Protein AF-A0A7W7SL19-F1 (afdb_monomer_lite)

Organism: NCBI:txid1282883

Foldseek 3Di:
DDDPPPPPLPQDDPDPQLVVLVVCLVVLQVVLVVDDVVVSVVSNVVSVVSNCQQPDDDPSHRNVVVVVVVVVVVVLQVVLVVLLVVLVVCVVVPDHDDSVVCSVANQWDWDWDADPVGIWIWIAHPQGIKIKDKQDPDPPPDDDDGDDDDVVNVVVVPVPLVFQFPDKDKDKDWPPDPDPPDDCPDPVVVVVVVVCVVDVDRDTDIIIMIMTGGHVVSVPDPPPPDVVVVVVVVVVVPDDPPPDDDPDDD

Secondary structure (DSSP, 8-state):
----------PPPP-HHHHHHHHHHHHHHHHHTTS-HHHHHHHHHHHHHHHHHHH-EETTEEHHHHHHHHHHHHHHHHHHHHHHHHHHHHGGGS----HHHHHHSTT-EEEEEEETTEEEEEEEETTEEEEEEEEPPP-TTS--------HHHHHHHHH-TTS-EEEEEEEEEEES---TTS-TTSHHHHHHHHHHHHSS----EEEEEEEEEE-TTTS-SS----HHHHHHHHHHHHS-----------

Radius of gyration: 28.16 Å; chains: 1; bounding box: 81×49×76 Å

Structure (mmCIF, N/CA/C/O backbone):
data_AF-A0A7W7SL19-F1
#
_entry.id   AF-A0A7W7SL19-F1
#
loop_
_atom_site.group_PDB
_atom_site.id
_atom_site.type_symbol
_atom_site.label_atom_id
_atom_site.label_alt_id
_atom_site.label_comp_id
_atom_site.label_asym_id
_atom_site.label_entity_id
_atom_site.label_seq_id
_atom_site.pdbx_PDB_ins_code
_atom_site.Cartn_x
_atom_site.Cartn_y
_atom_site.Cartn_z
_atom_site.occupancy
_atom_site.B_iso_or_equiv
_atom_site.auth_seq_id
_atom_site.auth_comp_id
_atom_site.auth_asym_id
_atom_site.auth_atom_id
_atom_site.pdbx_PDB_model_num
ATOM 1 N N . MET A 1 1 ? 16.406 -20.976 27.354 1.00 36.88 1 MET A N 1
ATOM 2 C CA . MET A 1 1 ? 16.854 -21.460 26.029 1.00 36.88 1 MET A CA 1
ATOM 3 C C . MET A 1 1 ? 16.115 -20.656 24.970 1.00 36.88 1 MET A C 1
ATOM 5 O O . MET A 1 1 ? 14.920 -20.844 24.805 1.00 36.88 1 MET A O 1
ATOM 9 N N . SER A 1 2 ? 16.781 -19.667 24.369 1.00 47.28 2 SER A N 1
ATOM 10 C CA . SER A 1 2 ? 16.171 -18.731 23.415 1.00 47.28 2 SER A CA 1
ATOM 11 C C . SER A 1 2 ? 16.304 -19.295 22.001 1.00 47.28 2 SER A C 1
ATOM 13 O O . SER A 1 2 ? 17.407 -19.369 21.459 1.00 47.28 2 SER A O 1
ATOM 15 N N . GLY A 1 3 ? 15.192 -19.768 21.436 1.00 39.34 3 GLY A N 1
ATOM 16 C CA . GLY A 1 3 ? 15.125 -20.261 20.065 1.00 39.34 3 GLY A CA 1
ATOM 17 C C . GLY A 1 3 ? 15.211 -19.098 19.084 1.00 39.34 3 GLY A C 1
ATOM 18 O O . GLY A 1 3 ? 14.207 -18.463 18.780 1.00 39.34 3 GLY A O 1
ATOM 19 N N . SER A 1 4 ? 16.418 -18.813 18.595 1.00 43.53 4 SER A N 1
ATOM 20 C CA . SER A 1 4 ? 16.635 -17.912 17.464 1.00 43.53 4 SER A CA 1
ATOM 21 C C . SER A 1 4 ? 15.992 -18.527 16.221 1.00 43.53 4 SER A C 1
ATOM 23 O O . SER A 1 4 ? 16.560 -19.406 15.573 1.00 43.53 4 SER A O 1
ATOM 25 N N . THR A 1 5 ? 14.775 -18.095 15.897 1.00 41.31 5 THR A N 1
ATOM 26 C CA . THR A 1 5 ? 14.155 -18.377 14.606 1.00 41.31 5 THR A CA 1
ATOM 27 C C . THR A 1 5 ? 14.977 -17.664 13.539 1.00 41.31 5 THR A C 1
ATOM 29 O O . THR A 1 5 ? 14.823 -16.460 13.316 1.00 41.31 5 THR A O 1
ATOM 32 N N . LYS A 1 6 ? 15.886 -18.402 12.892 1.00 47.22 6 LYS A N 1
ATOM 33 C CA . LYS A 1 6 ? 16.510 -17.985 11.636 1.00 47.22 6 LYS A CA 1
ATOM 34 C C . LYS A 1 6 ? 15.373 -17.701 10.660 1.00 47.22 6 LYS A C 1
ATOM 36 O O . LYS A 1 6 ? 14.718 -18.613 10.173 1.00 47.22 6 LYS A O 1
ATOM 41 N N . VAL A 1 7 ? 15.109 -16.421 10.417 1.00 51.16 7 VAL A N 1
ATOM 42 C CA . VAL A 1 7 ? 14.263 -16.002 9.305 1.00 51.16 7 VAL A CA 1
ATOM 43 C C . VAL A 1 7 ? 15.004 -16.434 8.052 1.00 51.16 7 VAL A C 1
ATOM 45 O O . VAL A 1 7 ? 16.004 -15.809 7.684 1.00 51.16 7 VAL A O 1
ATOM 48 N N . ASP A 1 8 ? 14.550 -17.522 7.435 1.00 43.78 8 ASP A N 1
ATOM 49 C CA . ASP A 1 8 ? 15.024 -17.932 6.125 1.00 43.78 8 ASP A CA 1
ATOM 50 C C . ASP A 1 8 ? 14.750 -16.782 5.166 1.00 43.78 8 ASP A C 1
ATOM 52 O O . ASP A 1 8 ? 13.627 -16.508 4.741 1.00 43.78 8 ASP A O 1
ATOM 56 N N . ARG A 1 9 ? 15.812 -16.037 4.863 1.00 50.62 9 ARG A N 1
ATOM 57 C CA . ARG A 1 9 ? 15.807 -15.045 3.800 1.00 50.62 9 ARG A CA 1
ATOM 58 C C . ARG A 1 9 ? 15.788 -15.844 2.511 1.00 50.62 9 ARG A C 1
ATOM 60 O O . ARG A 1 9 ? 16.843 -16.068 1.924 1.00 50.62 9 ARG A O 1
ATOM 67 N N . THR A 1 10 ? 14.603 -16.295 2.100 1.00 52.00 10 THR A N 1
ATOM 68 C CA . THR A 1 10 ? 14.368 -16.879 0.781 1.00 52.00 10 THR A CA 1
ATOM 69 C C . THR A 1 10 ? 15.026 -15.968 -0.233 1.00 52.00 10 THR A C 1
ATOM 71 O O . THR A 1 10 ? 14.606 -14.825 -0.442 1.00 52.00 10 THR A O 1
ATOM 74 N N . ALA A 1 11 ? 16.137 -16.441 -0.789 1.00 55.81 11 ALA A N 1
ATOM 75 C CA . ALA A 1 11 ? 16.830 -15.721 -1.823 1.00 55.81 11 ALA A CA 1
ATOM 76 C C . ALA A 1 11 ? 15.838 -15.532 -2.971 1.00 55.81 11 ALA A C 1
ATOM 78 O O . ALA A 1 11 ? 15.232 -16.508 -3.410 1.00 55.81 11 ALA A O 1
ATOM 79 N N . GLY A 1 12 ? 15.620 -14.281 -3.397 1.00 58.56 12 GLY A N 1
ATOM 80 C CA . GLY A 1 12 ? 14.733 -13.986 -4.519 1.00 58.56 12 GLY A CA 1
ATOM 81 C C . GLY A 1 12 ? 15.131 -14.879 -5.687 1.00 58.56 12 GLY A C 1
ATOM 82 O O . GLY A 1 12 ? 16.287 -14.829 -6.112 1.00 58.56 12 GLY A O 1
ATOM 83 N N . ARG A 1 13 ? 14.210 -15.760 -6.094 1.00 71.06 13 ARG A N 1
ATOM 84 C CA . ARG A 1 13 ? 14.444 -16.793 -7.105 1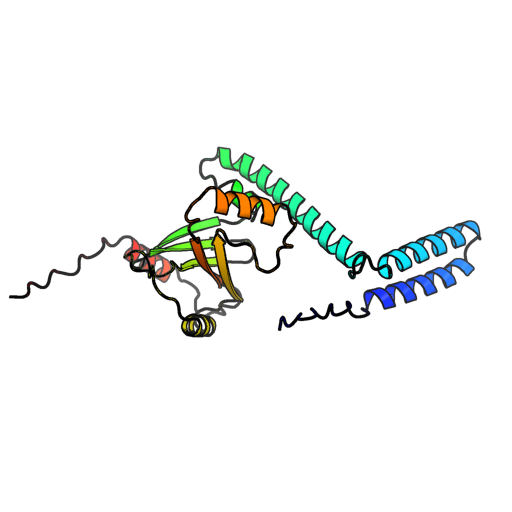.00 71.06 13 ARG A CA 1
ATOM 85 C C . ARG A 1 13 ? 15.027 -16.159 -8.361 1.00 71.06 13 ARG A C 1
ATOM 87 O O . ARG A 1 13 ? 14.638 -15.047 -8.718 1.00 71.06 13 ARG A O 1
ATOM 94 N N . PHE A 1 14 ? 15.934 -16.882 -9.015 1.00 74.94 14 PHE A N 1
ATOM 95 C CA . PHE A 1 14 ? 16.398 -16.485 -10.334 1.00 74.94 14 PHE A CA 1
ATOM 96 C C . PHE A 1 14 ? 15.173 -16.376 -11.253 1.00 74.94 14 PHE A C 1
ATOM 98 O O . PHE A 1 14 ? 14.399 -17.327 -11.368 1.00 74.94 14 PHE A O 1
ATOM 105 N N . GLY A 1 15 ? 14.919 -15.184 -11.781 1.00 79.81 15 GLY A N 1
ATOM 106 C CA . GLY A 1 15 ? 13.666 -14.836 -12.446 1.00 79.81 15 GLY A CA 1
ATOM 107 C C . GLY A 1 15 ? 13.848 -14.621 -13.943 1.00 79.81 15 GLY A C 1
ATOM 108 O O . GLY A 1 15 ? 14.951 -14.348 -14.410 1.00 79.81 15 GLY A O 1
ATOM 109 N N . ALA A 1 16 ? 12.743 -14.656 -14.693 1.00 83.38 16 ALA A N 1
ATOM 110 C CA . ALA A 1 16 ? 12.731 -14.434 -16.144 1.00 83.38 16 ALA A CA 1
ATOM 111 C C . ALA A 1 16 ? 13.476 -13.154 -16.577 1.00 83.38 16 ALA A C 1
ATOM 113 O O . ALA A 1 16 ? 14.127 -13.138 -17.613 1.00 83.38 16 ALA A O 1
ATOM 114 N N . VAL A 1 17 ? 13.457 -12.103 -15.748 1.00 80.56 17 VAL A N 1
ATOM 115 C CA . VAL A 1 17 ? 14.160 -10.834 -16.010 1.00 80.56 17 VAL A CA 1
ATOM 116 C C . VAL A 1 17 ? 15.675 -11.024 -16.164 1.00 80.56 17 VAL A C 1
ATOM 118 O O . VAL A 1 17 ? 16.295 -10.353 -16.982 1.00 80.56 17 VAL A O 1
ATOM 121 N N . GLN A 1 18 ? 16.281 -11.933 -15.400 1.00 86.31 18 GLN A N 1
ATOM 122 C CA . GLN A 1 18 ? 17.727 -12.171 -15.437 1.00 86.31 18 GLN A CA 1
ATOM 123 C C . GLN A 1 18 ? 18.127 -12.996 -16.654 1.00 86.31 18 GLN A C 1
ATOM 125 O O . GLN A 1 18 ? 19.143 -12.699 -17.272 1.00 86.31 18 GLN A O 1
ATOM 130 N N . LEU A 1 19 ? 17.298 -13.975 -17.030 1.00 87.44 19 LEU A N 1
ATOM 131 C CA . LEU A 1 19 ? 17.481 -14.736 -18.263 1.00 87.44 19 LEU A CA 1
ATOM 132 C C . LEU A 1 19 ? 17.415 -13.810 -19.484 1.00 87.44 19 LEU A C 1
ATOM 134 O O . LEU A 1 19 ? 18.340 -13.800 -20.288 1.00 87.44 19 LEU A O 1
ATOM 138 N N . VAL A 1 20 ? 16.386 -12.957 -19.552 1.00 86.00 20 VAL A N 1
ATOM 139 C CA . VAL A 1 20 ? 16.224 -11.970 -20.632 1.00 86.00 20 VAL A CA 1
ATOM 140 C C . VAL A 1 20 ? 17.392 -10.982 -20.666 1.00 86.00 20 VAL A C 1
ATOM 142 O O . VAL A 1 20 ? 17.858 -10.626 -21.743 1.00 86.00 20 VAL A O 1
ATOM 145 N N . ALA A 1 21 ? 17.906 -10.545 -19.511 1.00 85.19 21 ALA A N 1
ATOM 146 C CA . ALA A 1 21 ? 19.066 -9.655 -19.471 1.00 85.19 21 ALA A CA 1
ATOM 147 C C . ALA A 1 21 ? 20.338 -10.328 -20.013 1.00 85.19 21 ALA A C 1
ATOM 149 O O . ALA A 1 21 ? 21.094 -9.692 -20.747 1.00 85.19 21 ALA A O 1
ATOM 150 N N . ILE A 1 22 ? 20.566 -11.604 -19.687 1.00 88.00 22 ILE A N 1
ATOM 151 C CA . ILE A 1 22 ? 21.693 -12.381 -20.222 1.00 88.00 22 ILE A CA 1
ATOM 152 C C . ILE A 1 22 ? 21.546 -12.553 -21.736 1.00 88.00 22 ILE A C 1
ATOM 154 O O . ILE A 1 22 ? 22.488 -12.270 -22.474 1.00 88.00 22 ILE A O 1
ATOM 158 N N . GLU A 1 23 ? 20.362 -12.947 -22.202 1.00 90.00 23 GLU A N 1
ATOM 159 C CA . GLU A 1 23 ? 20.071 -13.147 -23.623 1.00 90.00 23 GLU A CA 1
ATOM 160 C C . GLU A 1 23 ? 20.236 -11.848 -24.426 1.00 90.00 23 GLU A C 1
ATOM 162 O O . GLU A 1 23 ? 20.934 -11.820 -25.439 1.00 90.00 23 GLU A O 1
ATOM 167 N N . ALA A 1 24 ? 19.693 -10.735 -23.926 1.00 84.50 24 ALA A N 1
ATOM 168 C CA . ALA A 1 24 ? 19.859 -9.420 -24.538 1.00 84.50 24 ALA A CA 1
ATOM 169 C C . ALA A 1 24 ? 21.330 -8.980 -24.581 1.00 84.50 24 ALA A C 1
ATOM 171 O O . ALA A 1 24 ? 21.766 -8.390 -25.568 1.00 84.50 24 ALA A O 1
ATOM 172 N N . THR A 1 25 ? 22.111 -9.294 -23.543 1.00 88.75 25 THR A N 1
ATOM 173 C CA . THR A 1 25 ? 23.548 -8.983 -23.508 1.00 88.75 25 THR A CA 1
ATOM 174 C C . THR A 1 25 ? 24.320 -9.804 -24.538 1.00 88.75 25 THR A C 1
ATOM 176 O O . THR A 1 25 ? 25.182 -9.260 -25.228 1.00 88.75 25 THR A O 1
ATOM 179 N N . ALA A 1 26 ? 23.980 -11.085 -24.701 1.00 89.31 26 ALA A N 1
ATOM 180 C CA . ALA A 1 26 ? 24.571 -11.943 -25.724 1.00 89.31 26 ALA A CA 1
ATOM 181 C C . ALA A 1 26 ? 24.237 -11.450 -27.144 1.00 89.31 26 ALA A C 1
ATOM 183 O O . ALA A 1 26 ? 25.139 -11.318 -27.973 1.00 89.31 26 ALA A O 1
ATOM 184 N N . MET A 1 27 ? 22.973 -11.092 -27.408 1.00 87.38 27 MET A N 1
ATOM 185 C CA . MET A 1 27 ? 22.553 -10.526 -28.697 1.00 87.38 27 MET A CA 1
ATOM 186 C C . MET A 1 27 ? 23.237 -9.187 -28.996 1.00 87.38 27 MET A C 1
ATOM 188 O O . MET A 1 27 ? 23.681 -8.962 -30.120 1.00 87.38 27 MET A O 1
ATOM 192 N N . ALA A 1 28 ? 23.375 -8.311 -27.997 1.00 83.88 28 ALA A N 1
ATOM 193 C CA . ALA A 1 28 ? 24.084 -7.042 -28.143 1.00 83.88 28 ALA A CA 1
ATOM 194 C C . ALA A 1 28 ? 25.572 -7.253 -28.470 1.00 83.88 28 ALA A C 1
ATOM 196 O O . ALA A 1 28 ? 26.114 -6.562 -29.331 1.00 83.88 28 ALA A O 1
ATOM 197 N N . GLY A 1 29 ? 26.216 -8.239 -27.836 1.00 85.50 29 GLY A N 1
ATOM 198 C CA . GLY A 1 29 ? 27.587 -8.639 -28.157 1.00 85.50 29 GLY A CA 1
ATOM 199 C C . GLY A 1 29 ? 27.733 -9.156 -29.591 1.00 85.50 29 GLY A C 1
ATOM 200 O O . GLY A 1 29 ? 28.659 -8.754 -30.292 1.00 85.50 29 GLY A O 1
ATOM 201 N N . ALA A 1 30 ? 26.792 -9.982 -30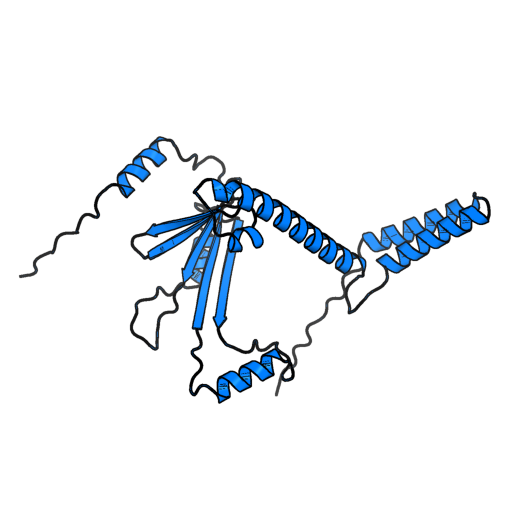.057 1.00 88.19 30 ALA A N 1
ATOM 202 C CA . ALA A 1 30 ? 26.781 -10.475 -31.434 1.00 88.19 30 ALA A CA 1
ATOM 203 C C . ALA A 1 30 ? 26.569 -9.343 -32.457 1.00 88.19 30 ALA A C 1
ATOM 205 O O . ALA A 1 30 ? 27.278 -9.269 -33.458 1.00 88.19 30 ALA A O 1
ATOM 206 N N . ALA A 1 31 ? 25.643 -8.418 -32.187 1.00 82.94 31 ALA A N 1
ATOM 207 C CA . ALA A 1 31 ? 25.389 -7.262 -33.047 1.00 82.94 31 ALA A CA 1
ATOM 208 C C . ALA A 1 31 ? 26.579 -6.288 -33.093 1.00 82.94 31 ALA A C 1
ATOM 210 O O . ALA A 1 31 ? 26.863 -5.710 -34.142 1.00 82.94 31 ALA A O 1
ATOM 211 N N . ALA A 1 32 ? 27.310 -6.136 -31.983 1.00 88.44 32 ALA A N 1
ATOM 212 C CA . ALA A 1 32 ? 28.501 -5.292 -31.913 1.00 88.44 32 ALA A CA 1
ATOM 213 C C . ALA A 1 32 ? 29.612 -5.731 -32.878 1.00 88.44 32 ALA A C 1
ATOM 215 O O 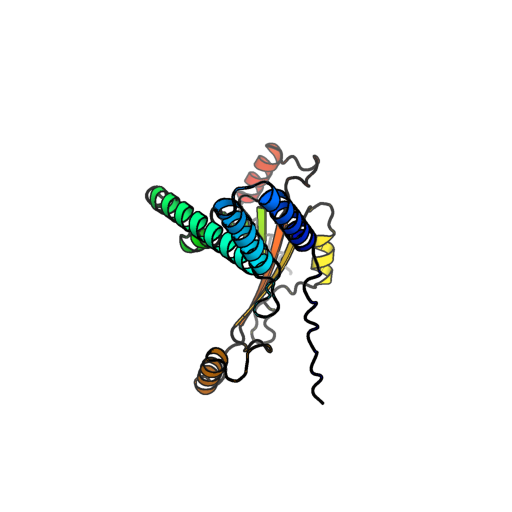. ALA A 1 32 ? 30.378 -4.883 -33.328 1.00 88.44 32 ALA A O 1
ATOM 216 N N . TYR A 1 33 ? 29.662 -7.015 -33.247 1.00 87.81 33 TYR A N 1
ATOM 217 C CA . TYR A 1 33 ? 30.620 -7.535 -34.225 1.00 87.81 33 TYR A CA 1
ATOM 218 C C . TYR A 1 33 ? 30.395 -6.985 -35.644 1.00 87.81 33 TYR A C 1
ATOM 220 O O . TYR A 1 33 ? 31.331 -6.908 -36.433 1.00 87.81 33 TYR A O 1
ATOM 228 N N . MET A 1 34 ? 29.165 -6.567 -35.963 1.00 90.88 34 MET A N 1
ATOM 229 C CA . MET A 1 34 ? 28.799 -6.004 -37.270 1.00 90.88 34 MET A CA 1
ATOM 230 C C . MET A 1 34 ? 28.960 -4.476 -37.335 1.00 90.88 34 MET A C 1
ATOM 232 O O . MET A 1 34 ? 28.708 -3.868 -38.374 1.00 90.88 34 MET A O 1
ATOM 236 N N . LEU A 1 35 ? 29.337 -3.836 -36.225 1.00 87.69 35 LEU A N 1
ATOM 237 C CA . LEU A 1 35 ? 29.445 -2.385 -36.102 1.00 87.69 35 LEU A CA 1
ATOM 238 C C . LEU A 1 35 ? 30.902 -1.921 -36.200 1.00 87.69 35 LEU A C 1
ATOM 240 O O . LEU 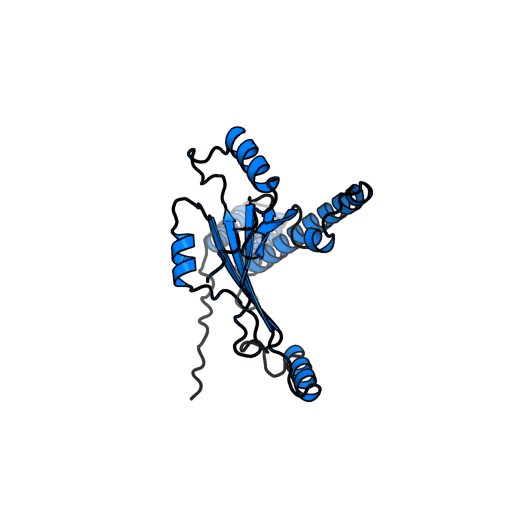A 1 35 ? 31.846 -2.684 -36.003 1.00 87.69 35 LEU A O 1
ATOM 244 N N . THR A 1 36 ? 31.098 -0.625 -36.456 1.00 88.19 36 THR A N 1
ATOM 245 C CA . THR A 1 36 ? 32.427 -0.016 -36.318 1.00 88.19 36 THR A CA 1
ATOM 246 C C . THR A 1 36 ? 32.917 -0.147 -34.867 1.00 88.19 36 THR A C 1
ATOM 248 O O . THR A 1 36 ? 32.095 -0.099 -33.946 1.00 88.19 36 THR A O 1
ATOM 251 N N . PRO A 1 37 ? 34.239 -0.256 -34.615 1.00 87.81 37 PRO A N 1
ATOM 252 C CA . PRO A 1 37 ? 34.770 -0.516 -33.271 1.00 87.81 37 PRO A CA 1
ATOM 253 C C . PRO A 1 37 ? 34.281 0.474 -32.204 1.00 87.81 37 PRO A C 1
ATOM 255 O O . PRO A 1 37 ? 33.997 0.088 -31.071 1.00 87.81 37 PRO A O 1
ATOM 258 N N . ALA A 1 38 ? 34.122 1.747 -32.581 1.00 87.81 38 ALA A N 1
ATOM 259 C CA . ALA A 1 38 ? 33.610 2.788 -31.695 1.00 87.81 38 ALA A CA 1
ATOM 260 C C . ALA A 1 38 ? 32.150 2.538 -31.270 1.00 87.81 38 ALA A C 1
ATOM 262 O O . ALA A 1 38 ? 31.826 2.632 -30.088 1.00 87.81 38 ALA A O 1
ATOM 263 N N . LEU A 1 39 ? 31.270 2.184 -32.213 1.00 88.12 39 LEU A N 1
ATOM 264 C CA . LEU A 1 39 ? 29.860 1.903 -31.922 1.00 88.12 39 LEU A CA 1
ATOM 265 C C . LEU A 1 39 ? 29.689 0.561 -31.201 1.00 88.12 39 LEU A C 1
ATOM 267 O O . LEU A 1 39 ? 28.896 0.471 -30.263 1.00 88.12 39 LEU A O 1
ATOM 271 N N . GLY A 1 40 ? 30.475 -0.453 -31.576 1.00 89.50 40 GLY A N 1
ATOM 272 C CA . GLY A 1 40 ? 30.486 -1.753 -30.906 1.00 89.50 40 GLY A CA 1
ATOM 273 C C . GLY A 1 40 ? 30.833 -1.634 -29.419 1.00 89.50 40 GLY A C 1
ATOM 274 O O . GLY A 1 40 ? 30.136 -2.199 -28.576 1.00 89.50 40 GLY A O 1
ATOM 275 N N . GLY A 1 41 ? 31.837 -0.817 -29.077 1.00 88.12 41 GLY A N 1
ATOM 276 C CA . GLY A 1 41 ? 32.209 -0.550 -27.685 1.00 88.12 41 GLY A CA 1
ATOM 277 C C . GLY A 1 41 ? 31.075 0.057 -26.850 1.00 88.12 41 GLY A C 1
ATOM 278 O O . GLY A 1 41 ? 30.849 -0.368 -25.716 1.00 88.12 41 GLY A O 1
ATOM 279 N N . ILE A 1 42 ? 30.313 1.002 -27.413 1.00 91.25 42 ILE A N 1
ATOM 280 C CA . ILE A 1 42 ? 29.167 1.630 -26.730 1.00 91.25 42 ILE A CA 1
ATOM 281 C C . ILE A 1 42 ? 28.050 0.607 -26.482 1.00 91.25 42 ILE A C 1
ATOM 283 O O . ILE A 1 42 ? 27.497 0.550 -25.380 1.00 91.25 42 ILE A O 1
ATOM 287 N N . VAL A 1 43 ? 27.726 -0.220 -27.480 1.00 89.38 43 VAL A N 1
ATOM 288 C CA . VAL A 1 43 ? 26.671 -1.243 -27.374 1.00 89.38 43 VAL A CA 1
ATOM 289 C C . VAL A 1 43 ? 27.028 -2.291 -26.318 1.00 89.38 43 VAL A C 1
ATOM 291 O O . VAL A 1 43 ? 26.222 -2.574 -25.434 1.00 89.38 43 VAL A O 1
ATOM 294 N N . VAL A 1 44 ? 28.258 -2.811 -26.340 1.00 87.69 44 VAL A N 1
ATOM 295 C CA . VAL A 1 44 ? 28.723 -3.786 -25.339 1.00 87.69 44 VAL A CA 1
ATOM 296 C C . VAL A 1 44 ? 28.771 -3.163 -23.943 1.00 87.69 44 VAL A C 1
ATOM 298 O O . VAL A 1 44 ? 28.296 -3.769 -22.983 1.00 87.69 44 VAL A O 1
ATOM 301 N N . GLY A 1 45 ? 29.289 -1.937 -23.816 1.00 89.94 45 GLY A N 1
ATOM 302 C CA . GLY A 1 45 ? 29.369 -1.238 -22.533 1.00 89.94 45 GLY A CA 1
ATOM 303 C C . GLY A 1 45 ? 27.995 -0.982 -21.912 1.00 89.94 45 GLY A C 1
ATOM 304 O O . GLY A 1 45 ? 27.790 -1.234 -20.724 1.00 89.94 45 GLY A O 1
ATOM 305 N N . THR A 1 46 ? 27.022 -0.540 -22.711 1.00 89.19 46 THR A N 1
ATOM 306 C CA . THR A 1 46 ? 25.646 -0.327 -22.236 1.00 89.19 46 THR A CA 1
ATOM 307 C C . THR A 1 46 ? 24.956 -1.635 -21.857 1.00 89.19 46 THR A C 1
ATOM 309 O O . THR A 1 46 ? 24.339 -1.698 -20.791 1.00 89.19 46 THR A O 1
ATOM 312 N N . ALA A 1 47 ? 25.110 -2.695 -22.655 1.00 87.69 47 ALA A N 1
ATOM 313 C CA . ALA A 1 47 ? 24.569 -4.014 -22.337 1.00 87.69 47 ALA A CA 1
ATOM 314 C C . ALA A 1 47 ? 25.144 -4.572 -21.024 1.00 87.69 47 ALA A C 1
ATOM 316 O O . ALA A 1 47 ? 24.391 -5.024 -20.159 1.00 87.69 47 ALA A O 1
ATOM 317 N N . LEU A 1 48 ? 26.460 -4.453 -20.819 1.00 89.94 48 LEU A N 1
ATOM 318 C CA . LEU A 1 48 ? 27.119 -4.901 -19.594 1.00 89.94 48 LEU A CA 1
ATOM 319 C C . LEU A 1 48 ? 26.624 -4.130 -18.363 1.00 89.94 48 LEU A C 1
ATOM 321 O O . LEU A 1 48 ? 26.351 -4.736 -17.329 1.00 89.94 48 LEU A O 1
ATOM 325 N N . LEU A 1 49 ? 26.450 -2.808 -18.464 1.00 90.06 49 LEU A N 1
ATOM 326 C CA . LEU A 1 49 ? 25.896 -2.002 -17.370 1.00 90.06 49 LEU A CA 1
ATOM 327 C C . LEU A 1 49 ? 24.464 -2.419 -17.010 1.00 90.06 49 LEU A C 1
ATOM 329 O O . LEU A 1 49 ? 24.122 -2.474 -15.827 1.00 90.06 49 LEU A O 1
ATOM 333 N N . ILE A 1 50 ? 23.636 -2.747 -18.005 1.00 86.56 50 ILE A N 1
ATOM 334 C CA . ILE A 1 50 ? 22.282 -3.268 -17.779 1.00 86.56 50 ILE A CA 1
ATOM 335 C C . ILE A 1 50 ? 22.349 -4.634 -17.088 1.00 86.56 50 ILE A C 1
ATOM 337 O O . ILE A 1 50 ? 21.664 -4.834 -16.083 1.00 86.56 50 ILE A O 1
ATOM 341 N N . ALA A 1 51 ? 23.202 -5.546 -17.564 1.00 86.12 51 ALA A N 1
ATOM 342 C CA . ALA A 1 51 ? 23.391 -6.862 -16.959 1.00 86.12 51 ALA A CA 1
ATOM 343 C C . ALA A 1 51 ? 23.842 -6.752 -15.497 1.00 86.12 51 ALA A C 1
ATOM 345 O O . ALA A 1 51 ? 23.234 -7.364 -14.621 1.00 86.12 51 ALA A O 1
ATOM 346 N N . ILE A 1 52 ? 24.835 -5.903 -15.210 1.00 88.56 52 ILE A N 1
ATOM 347 C CA . ILE A 1 52 ? 25.283 -5.590 -13.847 1.00 88.56 52 ILE A CA 1
ATOM 348 C C . ILE A 1 52 ? 24.110 -5.037 -13.029 1.00 88.56 52 ILE A C 1
ATOM 350 O O . ILE A 1 52 ? 23.840 -5.523 -11.938 1.00 88.56 52 ILE A O 1
ATOM 354 N N . GLY A 1 53 ? 23.344 -4.081 -13.553 1.00 85.69 53 GLY A N 1
ATOM 355 C CA . GLY A 1 53 ? 22.178 -3.526 -12.860 1.00 85.69 53 GLY A CA 1
ATOM 356 C C . GLY A 1 53 ? 21.081 -4.553 -12.538 1.00 85.69 53 GLY A C 1
ATOM 357 O O . GLY A 1 53 ? 20.408 -4.428 -11.516 1.00 85.69 53 GLY A O 1
ATOM 358 N N . VAL A 1 54 ? 20.897 -5.575 -13.375 1.00 85.94 54 VAL A N 1
ATOM 359 C CA . VAL A 1 54 ? 19.897 -6.638 -13.171 1.00 85.94 54 VAL A CA 1
ATOM 360 C C . VAL A 1 54 ? 20.415 -7.748 -12.249 1.00 85.94 54 VAL A C 1
ATOM 362 O O . VAL A 1 54 ? 19.657 -8.265 -11.424 1.00 85.94 54 VAL A O 1
ATOM 365 N N . LEU A 1 55 ? 21.698 -8.097 -12.358 1.00 84.88 55 LEU A N 1
ATOM 366 C CA . LEU A 1 55 ? 22.339 -9.197 -11.630 1.00 84.88 55 LEU A CA 1
ATOM 367 C C . LEU A 1 55 ? 22.972 -8.757 -10.302 1.00 84.88 55 LEU A C 1
ATOM 369 O O . LEU A 1 55 ? 23.265 -9.594 -9.449 1.00 84.88 55 LEU A O 1
ATOM 373 N N . CYS A 1 56 ? 23.173 -7.460 -10.071 1.00 87.50 56 CYS A N 1
ATOM 374 C CA . CYS A 1 56 ? 23.697 -6.989 -8.799 1.00 87.50 56 CYS A CA 1
ATOM 375 C C . CYS A 1 56 ? 22.648 -7.079 -7.694 1.00 87.50 56 CYS A C 1
ATOM 377 O O . CYS A 1 56 ? 21.472 -6.715 -7.835 1.00 87.50 56 CYS A O 1
ATOM 379 N N . ARG A 1 57 ? 23.127 -7.520 -6.533 1.00 85.44 57 ARG A N 1
ATOM 380 C CA . ARG A 1 57 ? 22.336 -7.682 -5.323 1.00 85.44 57 ARG A CA 1
ATOM 381 C C . ARG A 1 57 ? 22.854 -6.738 -4.252 1.00 85.44 57 ARG A C 1
ATOM 383 O O . ARG A 1 57 ? 24.023 -6.781 -3.890 1.00 85.44 57 ARG A O 1
ATOM 390 N N . VAL A 1 58 ? 21.973 -5.902 -3.714 1.00 81.94 58 VAL A N 1
ATOM 391 C CA . VAL A 1 58 ? 22.302 -4.955 -2.644 1.00 81.94 58 VAL A CA 1
ATOM 392 C C . VAL A 1 58 ? 21.456 -5.309 -1.429 1.00 81.94 58 VAL A C 1
ATOM 394 O O . VAL A 1 58 ? 20.228 -5.330 -1.496 1.00 81.94 58 VAL A O 1
ATOM 397 N N . ARG A 1 59 ? 22.111 -5.626 -0.303 1.00 79.38 59 ARG A N 1
ATOM 398 C CA . ARG A 1 59 ? 21.451 -5.999 0.969 1.00 79.38 59 ARG A CA 1
ATOM 399 C C . ARG A 1 59 ? 20.451 -7.160 0.831 1.00 79.38 59 ARG A C 1
ATOM 401 O O . ARG A 1 59 ? 19.392 -7.166 1.453 1.00 79.38 59 ARG A O 1
ATOM 408 N N . GLY A 1 60 ? 20.777 -8.143 -0.009 1.00 83.12 60 GLY A N 1
ATOM 409 C CA . GLY A 1 60 ? 19.944 -9.330 -0.220 1.00 83.12 60 GLY A CA 1
ATOM 410 C C . GLY A 1 60 ? 18.734 -9.125 -1.138 1.00 83.12 60 GLY A C 1
ATOM 411 O O . GLY A 1 60 ? 18.026 -10.101 -1.385 1.00 83.12 60 GLY A O 1
ATOM 412 N N . ARG A 1 61 ? 18.531 -7.929 -1.704 1.00 81.75 61 ARG A N 1
ATOM 413 C CA . ARG A 1 61 ? 17.501 -7.635 -2.715 1.00 81.75 61 ARG A CA 1
ATOM 414 C C . ARG A 1 61 ? 18.134 -7.314 -4.062 1.00 81.75 61 ARG A C 1
ATOM 416 O O . ARG A 1 61 ? 19.256 -6.805 -4.107 1.00 81.75 61 ARG A O 1
ATOM 423 N N . TRP A 1 62 ? 17.430 -7.601 -5.151 1.00 87.06 62 TRP A N 1
ATOM 424 C CA . TRP A 1 62 ? 17.917 -7.248 -6.482 1.00 87.06 62 TRP A CA 1
ATOM 425 C C . TRP A 1 62 ? 17.778 -5.735 -6.712 1.00 87.06 62 TRP A C 1
ATOM 427 O O . TRP A 1 62 ? 16.831 -5.096 -6.234 1.00 87.06 62 TRP A O 1
ATOM 437 N N . VAL A 1 63 ? 18.733 -5.122 -7.418 1.00 85.31 63 VAL A N 1
ATOM 438 C CA . VAL A 1 63 ? 18.737 -3.662 -7.641 1.00 85.31 63 VAL A CA 1
ATOM 439 C C . VAL A 1 63 ? 17.474 -3.208 -8.382 1.00 85.31 63 VAL A C 1
ATOM 441 O O . VAL A 1 63 ? 16.868 -2.205 -7.992 1.00 85.31 63 VAL A O 1
ATOM 444 N N . TYR A 1 64 ? 17.000 -3.981 -9.364 1.00 81.75 64 TYR A N 1
ATOM 445 C CA . TYR A 1 64 ? 15.765 -3.671 -10.093 1.00 81.75 64 TYR A CA 1
ATOM 446 C C . TYR A 1 64 ? 14.517 -3.662 -9.189 1.00 81.75 64 TYR A C 1
ATOM 448 O O . TYR A 1 64 ? 13.636 -2.822 -9.372 1.00 81.75 64 TYR A O 1
ATOM 456 N N . GLU A 1 65 ? 14.444 -4.514 -8.159 1.00 86.50 65 GLU A N 1
ATOM 457 C CA . GLU A 1 65 ? 13.337 -4.511 -7.186 1.00 86.50 65 GLU A CA 1
ATOM 458 C C . GLU A 1 65 ? 13.358 -3.239 -6.333 1.00 86.50 65 GLU A C 1
ATOM 460 O O . GLU A 1 65 ? 12.326 -2.620 -6.052 1.00 86.50 65 GLU A O 1
ATOM 465 N N . THR A 1 66 ? 14.558 -2.805 -5.948 1.00 86.12 66 THR A N 1
ATOM 466 C CA . THR A 1 66 ? 14.756 -1.582 -5.164 1.00 86.12 66 THR A CA 1
ATOM 467 C C . THR A 1 66 ? 14.387 -0.346 -5.989 1.00 86.12 66 THR A C 1
ATOM 469 O O . THR A 1 66 ? 13.700 0.555 -5.506 1.00 86.12 66 THR A O 1
ATOM 472 N N . LEU A 1 67 ? 14.766 -0.315 -7.267 1.00 85.44 67 LEU A N 1
ATOM 473 C CA . LEU A 1 67 ? 14.384 0.756 -8.189 1.00 85.44 67 LEU A CA 1
ATOM 474 C C . LEU A 1 67 ? 12.883 0.733 -8.509 1.00 85.44 67 LEU A C 1
ATOM 476 O O . LEU A 1 67 ? 12.243 1.786 -8.542 1.00 85.44 67 LEU A O 1
ATOM 480 N N . GLY A 1 68 ? 12.286 -0.447 -8.673 1.00 86.19 68 GLY A N 1
ATOM 481 C CA . GLY A 1 68 ? 10.847 -0.621 -8.869 1.00 86.19 68 GLY A CA 1
ATOM 482 C C . GLY A 1 68 ? 10.031 -0.124 -7.675 1.00 86.19 68 GLY A C 1
ATOM 483 O O . GLY A 1 68 ? 9.081 0.642 -7.835 1.00 86.19 68 GLY A O 1
ATOM 484 N N . THR A 1 69 ? 10.431 -0.476 -6.454 1.00 83.31 69 THR A N 1
ATOM 485 C CA . THR A 1 69 ? 9.769 0.012 -5.231 1.00 83.31 69 THR A CA 1
ATOM 486 C C . THR A 1 69 ? 9.953 1.518 -5.048 1.00 83.31 69 THR A C 1
ATOM 488 O O . THR A 1 69 ? 8.980 2.226 -4.774 1.00 83.31 69 THR A O 1
ATOM 491 N N . ARG A 1 70 ? 11.163 2.043 -5.289 1.00 87.06 70 ARG A N 1
ATOM 492 C CA . ARG A 1 70 ? 11.442 3.485 -5.233 1.00 87.06 70 ARG A CA 1
ATOM 493 C C . ARG A 1 70 ? 10.643 4.263 -6.272 1.00 87.06 70 ARG A C 1
ATOM 495 O O . ARG A 1 70 ? 10.051 5.283 -5.931 1.00 87.06 70 ARG A O 1
ATOM 502 N N . SER A 1 71 ? 10.587 3.798 -7.516 1.00 84.56 71 SER A N 1
ATOM 503 C CA . SER A 1 71 ? 9.833 4.463 -8.583 1.00 84.56 71 SER A CA 1
ATOM 504 C C . SER A 1 71 ? 8.332 4.460 -8.298 1.00 84.56 71 SER A C 1
ATOM 506 O O . SER A 1 71 ? 7.695 5.502 -8.445 1.00 84.56 71 SER A O 1
ATOM 508 N N . ARG A 1 72 ? 7.770 3.351 -7.794 1.00 83.56 72 ARG A N 1
ATOM 509 C CA . ARG A 1 72 ? 6.373 3.284 -7.328 1.00 83.56 72 ARG A CA 1
ATOM 510 C C . ARG A 1 72 ? 6.109 4.279 -6.202 1.00 83.56 72 ARG A C 1
ATOM 512 O O . ARG A 1 72 ? 5.116 5.000 -6.250 1.00 83.56 72 ARG A O 1
ATOM 519 N N . LEU A 1 73 ? 7.012 4.379 -5.230 1.00 84.19 73 LEU A N 1
ATOM 520 C CA . LEU A 1 73 ? 6.899 5.333 -4.129 1.00 84.19 73 LEU A CA 1
ATOM 521 C C . LEU A 1 73 ? 7.002 6.789 -4.609 1.00 84.19 73 LEU A C 1
ATOM 523 O O . LEU A 1 73 ? 6.213 7.631 -4.189 1.00 84.19 73 LEU A O 1
ATOM 527 N N . VAL A 1 74 ? 7.920 7.093 -5.529 1.00 87.06 74 VAL A N 1
ATOM 528 C CA . VAL A 1 74 ? 8.043 8.428 -6.136 1.00 87.06 74 VAL A CA 1
ATOM 529 C C . VAL A 1 74 ? 6.796 8.772 -6.951 1.00 87.06 74 VAL A C 1
ATOM 531 O O . VAL A 1 74 ? 6.285 9.884 -6.828 1.00 87.06 74 VAL A O 1
ATOM 534 N N . ARG A 1 75 ? 6.267 7.830 -7.740 1.00 83.88 75 ARG A N 1
ATOM 535 C CA . ARG A 1 75 ? 5.015 8.006 -8.491 1.00 83.88 75 ARG A CA 1
ATOM 536 C C . ARG A 1 75 ? 3.841 8.271 -7.552 1.00 83.88 75 ARG A C 1
ATOM 538 O O . ARG A 1 75 ? 3.126 9.242 -7.772 1.00 83.88 75 ARG A O 1
ATOM 545 N N . ARG A 1 76 ? 3.706 7.496 -6.467 1.00 79.94 76 ARG A N 1
ATOM 546 C CA . ARG A 1 76 ? 2.697 7.729 -5.421 1.00 79.94 76 ARG A CA 1
ATOM 547 C C . ARG A 1 76 ? 2.832 9.121 -4.814 1.00 79.94 76 ARG A C 1
ATOM 549 O O . ARG A 1 76 ? 1.879 9.880 -4.853 1.00 79.94 76 ARG A O 1
ATOM 556 N N . ARG A 1 77 ? 4.032 9.520 -4.377 1.00 82.44 77 ARG A N 1
ATOM 557 C CA . ARG A 1 77 ? 4.277 10.866 -3.824 1.00 82.44 77 ARG A CA 1
ATOM 558 C C . ARG A 1 77 ? 3.924 11.984 -4.805 1.00 82.44 77 ARG A C 1
ATOM 560 O O . ARG A 1 77 ? 3.408 13.016 -4.392 1.00 82.44 77 ARG A O 1
ATOM 567 N N . ARG A 1 78 ? 4.209 11.806 -6.097 1.00 85.44 78 ARG A N 1
ATOM 568 C CA . ARG A 1 78 ? 3.837 12.782 -7.133 1.00 85.44 78 ARG A CA 1
ATOM 569 C C . ARG A 1 78 ? 2.321 12.853 -7.318 1.00 85.44 78 ARG A C 1
ATOM 571 O O . ARG A 1 78 ? 1.800 13.958 -7.395 1.00 85.44 78 ARG A O 1
ATOM 578 N N . ALA A 1 79 ? 1.630 11.714 -7.354 1.00 78.88 79 ALA A N 1
ATOM 579 C CA . ALA A 1 79 ? 0.171 11.659 -7.436 1.00 78.88 79 ALA A CA 1
ATOM 580 C C . ALA A 1 79 ? -0.484 12.314 -6.212 1.00 78.88 79 ALA A C 1
ATOM 582 O O . ALA A 1 79 ? -1.301 13.212 -6.375 1.00 78.88 79 ALA A O 1
ATOM 583 N N . THR A 1 80 ? -0.023 11.976 -5.005 1.00 77.00 80 THR A N 1
ATOM 584 C CA . THR A 1 80 ? -0.431 12.621 -3.752 1.00 77.00 80 THR A CA 1
ATOM 585 C C . THR A 1 80 ? -0.266 14.139 -3.809 1.00 77.00 80 THR A C 1
ATOM 587 O O . THR A 1 80 ? -1.185 14.871 -3.472 1.00 77.00 80 THR A O 1
ATOM 590 N N . ARG A 1 81 ? 0.893 14.639 -4.260 1.00 81.38 81 ARG A N 1
ATOM 591 C CA . ARG A 1 81 ? 1.140 16.088 -4.367 1.00 81.38 81 ARG A CA 1
ATOM 592 C C . ARG A 1 81 ? 0.208 16.774 -5.364 1.00 81.38 81 ARG A C 1
ATOM 594 O O . ARG A 1 81 ? -0.134 17.929 -5.154 1.00 81.38 81 ARG A O 1
ATOM 601 N N . ARG A 1 82 ? -0.166 16.098 -6.454 1.00 81.62 82 ARG A N 1
ATOM 602 C CA . ARG A 1 82 ? -1.128 16.628 -7.434 1.00 81.62 82 ARG A CA 1
ATOM 603 C C . ARG A 1 82 ? -2.536 16.671 -6.848 1.00 81.62 82 ARG A C 1
ATOM 605 O O . ARG A 1 82 ? -3.158 17.721 -6.909 1.00 81.62 82 ARG A O 1
ATOM 612 N N . ALA A 1 83 ? -2.974 15.584 -6.217 1.00 71.81 83 ALA A N 1
ATOM 613 C CA . ALA A 1 83 ? -4.271 15.515 -5.554 1.00 71.81 83 ALA A CA 1
ATOM 614 C C . ALA A 1 83 ? -4.392 16.566 -4.440 1.00 71.81 83 ALA A C 1
ATOM 616 O O . ALA A 1 83 ? -5.365 17.303 -4.414 1.00 71.81 83 ALA A O 1
ATOM 617 N N . ALA A 1 84 ? -3.361 16.723 -3.603 1.00 72.12 84 ALA A N 1
ATOM 618 C CA . ALA A 1 84 ? -3.332 17.740 -2.551 1.00 72.12 84 ALA A CA 1
ATOM 619 C C . ALA A 1 84 ? -3.450 19.178 -3.094 1.00 72.12 84 ALA A C 1
ATOM 621 O O . ALA A 1 84 ? -4.058 20.029 -2.452 1.00 72.12 84 ALA A O 1
ATOM 622 N N . ARG A 1 85 ? -2.886 19.459 -4.279 1.00 77.50 85 ARG A N 1
ATOM 623 C CA . ARG A 1 85 ? -3.041 20.763 -4.950 1.00 77.50 85 ARG A CA 1
ATOM 624 C C . ARG A 1 85 ? -4.471 20.976 -5.444 1.00 77.50 85 ARG A C 1
ATOM 626 O O . ARG A 1 85 ? -5.022 22.040 -5.210 1.00 77.50 85 ARG A O 1
ATOM 633 N N . GLN A 1 86 ? -5.073 19.958 -6.057 1.00 74.31 86 GLN A N 1
ATOM 634 C CA . GLN A 1 86 ? -6.460 20.012 -6.536 1.00 74.31 86 GLN A CA 1
ATOM 635 C C . GLN A 1 86 ? -7.460 20.151 -5.383 1.00 74.31 86 GLN A C 1
ATOM 637 O O . GLN A 1 86 ? -8.416 20.910 -5.476 1.00 74.31 86 GLN A O 1
ATOM 642 N N . THR A 1 87 ? -7.232 19.469 -4.259 1.00 65.44 87 THR A N 1
ATOM 643 C CA . THR A 1 87 ? -8.084 19.625 -3.075 1.00 65.44 87 THR A CA 1
ATOM 644 C C . THR A 1 87 ? -7.870 20.955 -2.372 1.00 65.44 87 THR A C 1
ATOM 646 O O . THR A 1 87 ? -8.826 21.472 -1.822 1.00 65.44 87 THR A O 1
ATOM 649 N N . ALA A 1 88 ? -6.665 21.536 -2.388 1.00 66.06 88 ALA A N 1
ATOM 650 C CA . ALA A 1 88 ? -6.456 22.891 -1.870 1.00 66.06 88 ALA A CA 1
ATOM 651 C C . ALA A 1 88 ? -7.242 23.938 -2.682 1.00 66.06 88 ALA A C 1
ATOM 653 O O . ALA A 1 88 ? -7.739 24.904 -2.116 1.00 66.06 88 ALA A O 1
ATOM 654 N N . GLU A 1 89 ? -7.398 23.711 -3.988 1.00 66.88 89 GLU A N 1
ATOM 655 C CA . GLU A 1 89 ? -8.223 24.531 -4.881 1.00 66.88 89 GLU A CA 1
ATOM 656 C C . GLU A 1 89 ? -9.733 24.319 -4.637 1.00 66.88 89 GLU A C 1
ATOM 658 O O . GLU A 1 89 ? -10.502 25.275 -4.634 1.00 66.88 89 GLU A O 1
ATOM 663 N N . LEU A 1 90 ? -10.163 23.083 -4.349 1.00 63.28 90 LEU A N 1
ATOM 664 C CA . LEU A 1 90 ? -11.563 22.741 -4.043 1.00 63.28 90 LEU A CA 1
ATOM 665 C C . LEU A 1 90 ? -11.985 23.054 -2.594 1.00 63.28 90 LEU A C 1
ATOM 667 O O . LEU A 1 90 ? -13.161 23.290 -2.345 1.00 63.28 90 LEU A O 1
ATOM 671 N N . ALA A 1 91 ? -11.054 23.096 -1.639 1.00 60.12 91 ALA A N 1
ATOM 672 C CA . ALA A 1 91 ? -11.305 23.454 -0.238 1.00 60.12 91 ALA A CA 1
ATOM 673 C C . ALA A 1 91 ? -11.753 24.916 -0.063 1.00 60.12 91 ALA A C 1
ATOM 675 O O . ALA A 1 91 ? -12.355 25.262 0.947 1.00 60.12 91 ALA A O 1
ATOM 676 N N . MET A 1 92 ? -11.515 25.768 -1.068 1.00 57.00 92 MET A N 1
ATOM 677 C CA . MET A 1 92 ? -12.117 27.103 -1.166 1.00 57.00 92 MET A CA 1
ATOM 678 C C . MET A 1 92 ? -13.634 27.071 -1.453 1.00 57.00 92 MET A C 1
ATOM 680 O O . MET A 1 92 ? -14.261 28.125 -1.458 1.00 57.00 92 MET A O 1
ATOM 684 N N . ARG A 1 93 ? -14.231 25.894 -1.701 1.00 57.22 93 ARG A N 1
ATOM 685 C CA . ARG A 1 93 ? -15.648 25.697 -2.069 1.00 57.22 93 ARG A CA 1
ATOM 686 C C . ARG A 1 93 ? -16.500 24.965 -1.015 1.00 57.22 93 ARG A C 1
ATOM 688 O O . ARG A 1 93 ? -17.550 24.431 -1.344 1.00 57.22 93 ARG A O 1
ATOM 695 N N . ASP A 1 94 ? -16.090 25.014 0.251 1.00 50.22 94 ASP A N 1
ATOM 696 C CA . ASP A 1 94 ? -16.959 24.780 1.424 1.00 50.22 94 ASP A CA 1
ATOM 697 C C . ASP A 1 94 ? -17.445 23.339 1.703 1.00 50.22 94 ASP A C 1
ATOM 699 O O . ASP A 1 94 ? -18.394 23.106 2.449 1.00 50.22 94 ASP A O 1
ATOM 703 N N . THR A 1 95 ? -16.760 22.313 1.193 1.00 56.28 95 THR A N 1
ATOM 704 C CA . THR A 1 95 ? -16.955 20.930 1.680 1.00 56.28 95 THR A CA 1
ATOM 705 C C . THR A 1 95 ? -15.621 20.196 1.687 1.00 56.28 95 THR A C 1
ATOM 707 O O . THR A 1 95 ? -15.296 19.426 0.786 1.00 56.28 95 THR A O 1
ATOM 710 N N . THR A 1 96 ? -14.779 20.522 2.667 1.00 58.91 96 THR A N 1
ATOM 711 C CA . THR A 1 96 ? -13.362 20.142 2.640 1.00 58.91 96 THR A CA 1
ATOM 712 C C . THR A 1 96 ? -13.132 18.766 3.278 1.00 58.91 96 THR A C 1
ATOM 714 O O . THR A 1 96 ? -13.247 18.646 4.500 1.00 58.91 96 THR A O 1
ATOM 717 N N . PRO A 1 97 ? -12.761 17.723 2.508 1.00 60.47 97 PRO A N 1
ATOM 718 C CA . PRO A 1 97 ? -12.251 16.478 3.080 1.00 60.47 97 PRO A CA 1
ATOM 719 C C . PRO A 1 97 ? -10.954 16.750 3.858 1.00 60.47 97 PRO A C 1
ATOM 721 O O . PRO A 1 97 ? -10.145 17.577 3.435 1.00 60.47 97 PRO A O 1
ATOM 724 N N . ASP A 1 98 ? -10.738 16.056 4.984 1.00 65.31 98 ASP A N 1
ATOM 725 C CA . ASP A 1 98 ? -9.567 16.271 5.851 1.00 65.31 98 ASP A CA 1
ATOM 726 C C . ASP A 1 98 ? -8.260 16.227 5.022 1.00 65.31 98 ASP A C 1
ATOM 728 O O . ASP A 1 98 ? -7.910 15.178 4.460 1.00 65.31 98 ASP A O 1
ATOM 732 N N . PRO A 1 99 ? -7.502 17.339 4.942 1.00 63.97 99 PRO A N 1
ATOM 733 C CA . PRO A 1 99 ? -6.326 17.449 4.079 1.00 63.97 99 PRO A CA 1
ATOM 734 C C . PRO A 1 99 ? -5.228 16.437 4.437 1.00 63.97 99 PRO A C 1
ATOM 736 O O . PRO A 1 99 ? -4.392 16.097 3.594 1.00 63.97 99 PRO A O 1
ATOM 739 N N . ARG A 1 100 ? -5.224 15.916 5.672 1.00 67.56 100 ARG A N 1
ATOM 740 C CA . ARG A 1 100 ? -4.281 14.876 6.105 1.00 67.56 100 ARG A CA 1
ATOM 741 C C . ARG A 1 100 ? -4.612 13.521 5.490 1.00 67.56 100 ARG A C 1
ATOM 743 O O . ARG A 1 100 ? -3.695 12.790 5.112 1.00 67.56 100 ARG A O 1
ATOM 750 N N . LEU A 1 101 ? -5.898 13.198 5.350 1.00 67.56 101 LEU A N 1
ATOM 751 C CA . LEU A 1 101 ? -6.351 11.951 4.732 1.00 67.56 101 LEU A CA 1
ATOM 752 C C . LEU A 1 101 ? -6.116 11.966 3.222 1.00 67.56 101 LEU A C 1
ATOM 754 O O . LEU A 1 101 ? -5.621 10.977 2.682 1.00 67.56 101 LEU A O 1
ATOM 758 N N . VAL A 1 102 ? -6.329 13.112 2.567 1.00 69.00 102 VAL A N 1
ATOM 759 C CA . VAL A 1 102 ? -6.045 13.293 1.131 1.00 69.00 102 VAL A CA 1
ATOM 760 C C . VAL A 1 102 ? -4.577 12.998 0.799 1.00 69.00 102 VAL A C 1
ATOM 762 O O . VAL A 1 102 ? -4.267 12.427 -0.250 1.00 69.00 102 VAL A O 1
ATOM 765 N N . ALA A 1 103 ? -3.650 13.349 1.697 1.00 68.75 103 ALA A N 1
ATOM 766 C CA . ALA A 1 103 ? -2.231 13.075 1.497 1.00 68.75 103 ALA A CA 1
ATOM 767 C C . ALA A 1 103 ? -1.903 11.567 1.521 1.00 68.75 103 ALA A C 1
ATOM 769 O O . ALA A 1 103 ? -0.993 11.102 0.829 1.00 68.75 103 ALA A O 1
ATOM 770 N N . VAL A 1 104 ? -2.621 10.784 2.322 1.00 71.19 104 VAL A N 1
ATOM 771 C CA . VAL A 1 104 ? -2.352 9.348 2.479 1.00 71.19 104 VAL A CA 1
ATOM 772 C C . VAL A 1 104 ? -3.121 8.526 1.446 1.00 71.19 104 VAL A C 1
ATOM 774 O O . VAL A 1 104 ? -2.562 7.590 0.871 1.00 71.19 104 VAL A O 1
ATOM 777 N N . ALA A 1 105 ? -4.365 8.905 1.173 1.00 73.00 105 ALA A N 1
ATOM 778 C CA . ALA A 1 105 ? -5.272 8.215 0.273 1.00 73.00 105 ALA A CA 1
ATOM 779 C C . ALA A 1 105 ? -6.025 9.251 -0.586 1.00 73.00 105 ALA A C 1
ATOM 781 O O . ALA A 1 105 ? -7.106 9.706 -0.218 1.00 73.00 105 ALA A O 1
ATOM 782 N N . PRO A 1 106 ? -5.449 9.678 -1.725 1.00 68.00 106 PRO A N 1
ATOM 783 C CA . PRO A 1 106 ? -6.121 10.620 -2.610 1.00 68.00 106 PRO A CA 1
ATOM 784 C C . PRO A 1 106 ? -7.389 9.983 -3.190 1.00 68.00 106 PRO A C 1
ATOM 786 O O . PRO A 1 106 ? -7.335 8.874 -3.723 1.00 68.00 106 PRO A O 1
ATOM 789 N N . GLY A 1 107 ? -8.514 10.693 -3.086 1.00 72.31 107 GLY A N 1
ATOM 790 C CA . GLY A 1 107 ? -9.831 10.177 -3.467 1.00 72.31 107 GLY A CA 1
ATOM 791 C C . GLY A 1 107 ? -10.504 9.322 -2.393 1.00 72.31 107 GLY A C 1
ATOM 792 O O . GLY A 1 107 ? -11.497 8.677 -2.702 1.00 72.31 107 GLY A O 1
ATOM 793 N N . LEU A 1 108 ? -9.966 9.299 -1.166 1.00 80.31 108 LEU A N 1
ATOM 794 C CA . LEU A 1 108 ? -10.647 8.714 -0.021 1.00 80.31 108 LEU A CA 1
ATOM 795 C C . LEU A 1 108 ? -11.713 9.675 0.508 1.00 80.31 108 LEU A C 1
ATOM 797 O O . LEU A 1 108 ? -11.381 10.738 1.035 1.00 80.31 108 LEU A O 1
ATOM 801 N N . THR A 1 109 ? -12.967 9.253 0.442 1.00 80.38 109 THR A N 1
ATOM 802 C CA . THR A 1 109 ? -14.080 9.886 1.155 1.00 80.38 109 THR A CA 1
ATOM 803 C C . THR A 1 109 ? -14.432 9.013 2.348 1.00 80.38 109 THR A C 1
ATOM 805 O O . THR A 1 109 ? -14.551 7.803 2.186 1.00 80.38 109 THR A O 1
ATOM 808 N N . VAL A 1 110 ? -14.571 9.591 3.543 1.00 81.38 110 VAL A N 1
ATOM 809 C CA . VAL A 1 110 ? -14.989 8.860 4.750 1.00 81.38 110 VAL A CA 1
ATOM 810 C C . VAL A 1 110 ? -16.289 9.460 5.257 1.00 81.38 110 VAL A C 1
ATOM 812 O O . VAL A 1 110 ? -16.344 10.648 5.561 1.00 81.38 110 VAL A O 1
ATOM 815 N N . THR A 1 111 ? -17.318 8.631 5.368 1.00 80.94 111 THR A N 1
ATOM 816 C CA . THR A 1 111 ? -18.618 8.977 5.940 1.00 80.94 111 THR A CA 1
ATOM 817 C C . THR A 1 111 ? -18.860 8.121 7.172 1.00 80.94 111 THR A C 1
ATOM 819 O O . THR A 1 111 ? -18.774 6.894 7.113 1.00 80.94 111 THR A O 1
ATOM 822 N N . THR A 1 112 ? -19.162 8.755 8.298 1.00 76.19 112 THR A N 1
ATOM 823 C CA . THR A 1 112 ? -19.538 8.042 9.521 1.00 76.19 112 THR A CA 1
ATOM 824 C C . THR A 1 112 ? -21.033 7.764 9.483 1.00 76.19 112 THR A C 1
ATOM 826 O O . THR A 1 112 ? -21.824 8.700 9.415 1.00 76.19 112 THR A O 1
ATOM 829 N N . VAL A 1 113 ? -21.418 6.491 9.539 1.00 77.12 113 VAL A N 1
ATOM 830 C CA . VAL A 1 113 ? -22.819 6.065 9.586 1.00 77.12 113 VAL A CA 1
ATOM 831 C C . VAL A 1 113 ? -23.162 5.702 11.035 1.00 77.12 113 VAL A C 1
ATOM 833 O O . VAL A 1 113 ? -22.526 4.805 11.605 1.00 77.12 113 VAL A O 1
ATOM 836 N N . PRO A 1 114 ? -24.115 6.399 11.680 1.00 73.50 114 PRO A N 1
ATOM 837 C CA . PRO A 1 114 ? -24.581 6.018 13.006 1.00 73.50 114 PRO A CA 1
ATOM 838 C C . PRO A 1 114 ? -25.350 4.692 12.927 1.00 73.50 114 PRO A C 1
ATOM 840 O O . PRO A 1 114 ? -26.159 4.481 12.027 1.00 73.50 114 PRO A O 1
ATOM 843 N N . HIS A 1 115 ? -25.114 3.790 13.877 1.00 74.31 115 HIS A N 1
ATOM 844 C CA . HIS A 1 115 ? -25.857 2.538 14.000 1.00 74.31 115 HIS A CA 1
ATOM 845 C C . HIS A 1 115 ? -26.210 2.261 15.464 1.00 74.31 115 HIS A C 1
ATOM 847 O O . HIS A 1 115 ? -25.581 2.788 16.383 1.00 74.31 115 HIS A O 1
ATOM 853 N N . ARG A 1 116 ? -27.236 1.429 15.692 1.00 72.12 116 ARG A N 1
ATOM 854 C CA . ARG A 1 116 ? -27.798 1.160 17.030 1.00 72.12 116 ARG A CA 1
ATOM 855 C C . ARG A 1 116 ? -26.756 0.629 18.023 1.00 72.12 116 ARG A C 1
ATOM 857 O O . ARG A 1 116 ? -26.870 0.888 19.214 1.00 72.12 116 ARG A O 1
ATOM 864 N N . SER A 1 117 ? -25.734 -0.081 17.540 1.00 61.03 117 SER A N 1
ATOM 865 C CA . SER A 1 117 ? -24.638 -0.626 18.354 1.00 61.03 117 SER A CA 1
ATOM 866 C C . SER A 1 117 ? -23.362 0.233 18.367 1.00 61.03 117 SER A C 1
ATOM 868 O O . SER A 1 117 ? -22.334 -0.224 18.863 1.00 61.03 117 SER A O 1
ATOM 870 N N . GLY A 1 118 ? -23.389 1.436 17.785 1.00 65.19 118 GLY A N 1
ATOM 871 C CA . GLY A 1 118 ? -22.233 2.328 17.632 1.00 65.19 118 GLY A CA 1
ATOM 872 C C . GLY A 1 118 ? -22.108 2.891 16.216 1.00 65.19 118 GLY A C 1
ATOM 873 O O . GLY A 1 118 ? -22.783 2.447 15.298 1.00 65.19 118 GLY A O 1
ATOM 874 N N . ALA A 1 119 ? -21.244 3.881 16.010 1.00 66.81 119 ALA A N 1
ATOM 875 C CA . ALA A 1 119 ? -20.978 4.412 14.674 1.00 66.81 119 ALA A CA 1
ATOM 876 C C . ALA A 1 119 ? -19.945 3.549 13.929 1.00 66.81 119 ALA A C 1
ATOM 878 O O . ALA A 1 119 ? -18.954 3.117 14.525 1.00 66.81 119 ALA A O 1
ATOM 879 N N . PHE A 1 120 ? -20.134 3.338 12.625 1.00 74.69 120 PHE A N 1
ATOM 880 C CA . PHE A 1 120 ? -19.123 2.726 11.760 1.00 74.69 120 PHE A CA 1
ATOM 881 C C . PHE A 1 120 ? -18.708 3.683 10.643 1.00 74.69 120 PHE A C 1
ATOM 883 O O . PHE A 1 120 ? -19.503 4.482 10.151 1.00 74.69 120 PHE A O 1
ATOM 890 N N . GLY A 1 121 ? -17.431 3.637 10.263 1.00 78.75 121 GLY A N 1
ATOM 891 C CA . GLY A 1 121 ? -16.908 4.452 9.171 1.00 78.75 121 GLY A CA 1
ATOM 892 C C . GLY A 1 121 ? -17.035 3.707 7.850 1.00 78.75 121 GLY A C 1
ATOM 893 O O . GLY A 1 121 ? -16.545 2.585 7.731 1.00 78.75 121 GLY A O 1
ATOM 894 N N . VAL A 1 122 ? -17.646 4.331 6.850 1.00 83.38 122 VAL A N 1
ATOM 895 C CA . VAL A 1 122 ? -17.631 3.863 5.463 1.00 83.38 122 VAL A CA 1
ATOM 896 C C . VAL A 1 122 ? -16.660 4.740 4.687 1.00 83.38 122 VAL A C 1
ATOM 898 O O . VAL A 1 122 ? -16.783 5.960 4.663 1.00 83.38 122 VAL A O 1
ATOM 901 N N . GLY A 1 123 ? -15.653 4.112 4.098 1.00 86.06 123 GLY A N 1
ATOM 902 C CA . GLY A 1 123 ? -14.703 4.731 3.197 1.00 86.06 123 GLY A CA 1
ATOM 903 C C . GLY A 1 123 ? -15.010 4.376 1.746 1.00 86.06 123 GLY A C 1
ATOM 904 O O . GLY A 1 123 ? -15.374 3.244 1.434 1.00 86.06 123 GLY A O 1
ATOM 905 N N . GLN A 1 124 ? -14.810 5.325 0.844 1.00 83.75 124 GLN A N 1
ATOM 906 C CA . GLN A 1 124 ? -14.861 5.109 -0.596 1.00 83.75 124 GLN A CA 1
ATOM 907 C C . GLN A 1 124 ? -13.539 5.559 -1.207 1.00 83.75 124 GLN A C 1
ATOM 909 O O . GLN A 1 124 ? -13.061 6.647 -0.902 1.00 83.75 124 GLN A O 1
ATOM 914 N N . ASP A 1 125 ? -12.946 4.727 -2.060 1.00 84.56 125 ASP A N 1
ATOM 915 C CA . ASP A 1 125 ? -11.751 5.051 -2.837 1.00 84.56 125 ASP A CA 1
ATOM 916 C C . ASP A 1 125 ? -11.942 4.627 -4.320 1.00 84.56 125 ASP A C 1
ATOM 918 O O . ASP A 1 125 ? -12.944 3.989 -4.662 1.00 84.56 125 ASP A O 1
ATOM 922 N N . PRO A 1 126 ? -11.006 4.941 -5.243 1.00 79.31 126 PRO A N 1
ATOM 923 C CA . PRO A 1 126 ? -11.138 4.565 -6.659 1.00 79.31 126 PRO A CA 1
ATOM 924 C C . PRO A 1 126 ? -11.207 3.056 -6.941 1.00 79.31 126 PRO A C 1
ATOM 926 O O . PRO A 1 126 ? -11.518 2.647 -8.057 1.00 79.31 126 PRO A O 1
ATOM 929 N N . LEU A 1 127 ? -10.856 2.220 -5.966 1.00 78.00 127 LEU A N 1
ATOM 930 C CA . LEU A 1 127 ? -10.876 0.766 -6.056 1.00 78.00 127 LEU A CA 1
ATOM 931 C C . LEU A 1 127 ? -12.158 0.176 -5.426 1.00 78.00 127 LEU A C 1
ATOM 933 O O . LEU A 1 127 ? -12.274 -1.048 -5.344 1.00 78.00 127 LEU A O 1
ATOM 937 N N . GLY A 1 128 ? -13.079 0.997 -4.906 1.00 82.06 128 GLY A N 1
ATOM 938 C CA . GLY A 1 128 ? -14.366 0.571 -4.345 1.00 82.06 128 GLY A CA 1
ATOM 939 C C . GLY A 1 128 ? -14.648 1.090 -2.933 1.00 82.06 128 GLY A C 1
ATOM 940 O O . GLY A 1 128 ? -14.049 2.056 -2.463 1.00 82.06 128 GLY A O 1
ATOM 941 N N . TRP A 1 129 ? -15.580 0.423 -2.257 1.00 85.69 129 TRP A N 1
ATOM 942 C CA . TRP A 1 129 ? -16.037 0.783 -0.917 1.00 85.69 129 TRP A CA 1
ATOM 943 C C . TRP A 1 129 ? -15.367 -0.095 0.136 1.00 85.69 129 TRP A C 1
ATOM 945 O O . TRP A 1 129 ? -15.079 -1.272 -0.096 1.00 85.69 129 TRP A O 1
ATOM 955 N N . PHE A 1 130 ? -15.138 0.460 1.317 1.00 87.56 130 PHE A N 1
ATOM 956 C CA . PHE A 1 130 ? -14.725 -0.300 2.481 1.00 87.56 130 PHE A CA 1
ATOM 957 C C . PHE A 1 130 ? -15.447 0.192 3.728 1.00 87.56 130 PHE A C 1
ATOM 959 O O . PHE A 1 130 ? -15.712 1.377 3.878 1.00 87.56 130 PHE A O 1
ATOM 966 N N . ALA A 1 131 ? -15.747 -0.716 4.645 1.00 85.81 131 ALA A N 1
ATOM 967 C CA . ALA A 1 131 ? -16.262 -0.371 5.960 1.00 85.81 131 ALA A CA 1
ATOM 968 C C . ALA A 1 131 ? -15.186 -0.673 6.999 1.00 85.81 131 ALA A C 1
ATOM 970 O O . ALA A 1 131 ? -14.531 -1.713 6.931 1.00 85.81 131 ALA A O 1
ATOM 971 N N . ALA A 1 132 ? -14.992 0.238 7.947 1.00 83.44 132 ALA A N 1
ATOM 972 C CA . ALA A 1 132 ? -14.089 0.069 9.070 1.00 83.44 132 ALA A CA 1
ATOM 973 C C . ALA A 1 132 ? -14.862 0.209 10.383 1.00 83.44 132 ALA A C 1
ATOM 975 O O . ALA A 1 132 ? -15.529 1.215 10.633 1.00 83.44 132 ALA A O 1
ATOM 976 N N . VAL A 1 133 ? -14.737 -0.800 11.241 1.00 80.56 133 VAL A N 1
ATOM 977 C CA . VAL A 1 133 ? -15.345 -0.823 12.571 1.00 80.56 133 VAL A CA 1
ATOM 978 C C . VAL A 1 133 ? -14.235 -0.848 13.609 1.00 80.56 133 VAL A C 1
ATOM 980 O O . VAL A 1 133 ? -13.337 -1.694 13.558 1.00 80.56 133 VAL A O 1
ATOM 983 N N . ALA A 1 134 ? -14.285 0.095 14.550 1.00 76.81 134 ALA A N 1
ATOM 984 C CA . ALA A 1 134 ? -13.430 0.060 15.725 1.00 76.81 134 ALA A CA 1
ATOM 985 C C . ALA A 1 134 ? -13.907 -1.064 16.651 1.00 76.81 134 ALA A C 1
ATOM 987 O O . ALA A 1 134 ? -15.031 -1.060 17.146 1.00 76.81 134 ALA A O 1
ATOM 988 N N . VAL A 1 135 ? -13.034 -2.034 16.883 1.00 75.69 135 VAL A N 1
ATOM 989 C CA . VAL A 1 135 ? -13.227 -3.106 17.850 1.00 75.69 135 VAL A CA 1
ATOM 990 C C . VAL A 1 135 ? -12.638 -2.609 19.163 1.00 75.69 135 VAL A C 1
ATOM 992 O O . VAL A 1 135 ? -11.433 -2.710 19.409 1.00 75.69 135 VAL A O 1
ATOM 995 N N . LEU A 1 136 ? -13.484 -1.986 19.982 1.00 61.81 136 LEU A N 1
ATOM 996 C CA . LEU A 1 136 ? -13.084 -1.535 21.309 1.00 61.81 136 LEU A CA 1
ATOM 997 C C . LEU A 1 136 ? -12.657 -2.752 22.146 1.00 61.81 136 LEU A C 1
ATOM 999 O O . LEU A 1 136 ? -13.415 -3.723 22.232 1.00 61.81 136 LEU A O 1
ATOM 1003 N N . PRO A 1 137 ? -11.463 -2.735 22.766 1.00 54.31 137 PRO A N 1
ATOM 1004 C CA . PRO A 1 137 ? -11.103 -3.757 23.734 1.00 54.31 137 PRO A CA 1
ATOM 1005 C C . PRO A 1 137 ? -12.120 -3.750 24.871 1.00 54.31 137 PRO A C 1
ATOM 1007 O O . PRO A 1 137 ? -12.439 -2.693 25.413 1.00 54.31 137 PRO A O 1
ATOM 1010 N N . THR A 1 138 ? -12.598 -4.926 25.263 1.00 44.84 138 THR A N 1
ATOM 1011 C CA . THR A 1 138 ? -13.360 -5.077 26.500 1.00 44.84 138 THR A CA 1
ATOM 1012 C C . THR A 1 138 ? -12.443 -4.668 27.659 1.00 44.84 138 THR A C 1
ATOM 1014 O O . THR A 1 138 ? -11.350 -5.229 27.799 1.00 44.84 138 THR A O 1
ATOM 1017 N N . PRO A 1 139 ? -12.818 -3.681 28.480 1.00 46.44 139 PRO A N 1
ATOM 1018 C CA . PRO A 1 139 ? -11.990 -3.225 29.570 1.00 46.44 139 PRO A CA 1
ATOM 1019 C C . PRO A 1 139 ? -12.138 -4.211 30.722 1.00 46.44 139 PRO A C 1
ATOM 1021 O O . PRO A 1 139 ? -12.931 -4.016 31.635 1.00 46.44 139 PRO A O 1
ATOM 1024 N N . ALA A 1 140 ? -11.300 -5.243 30.734 1.00 44.53 140 ALA A N 1
ATOM 1025 C CA . ALA A 1 140 ? -11.075 -6.029 31.945 1.00 44.53 140 ALA A CA 1
ATOM 1026 C C . ALA A 1 140 ? -10.386 -5.206 33.064 1.00 44.53 140 ALA A C 1
ATOM 1028 O O . ALA A 1 140 ? -10.095 -5.746 34.123 1.00 44.53 140 ALA A O 1
ATOM 1029 N N . VAL A 1 141 ? -10.129 -3.905 32.850 1.00 48.41 141 VAL A N 1
ATOM 1030 C CA . VAL A 1 141 ? -9.538 -2.990 33.845 1.00 48.41 141 VAL A CA 1
ATOM 1031 C C . VAL A 1 141 ? -10.382 -1.723 34.090 1.00 48.41 141 VAL A C 1
ATOM 1033 O O . VAL A 1 141 ? -10.092 -0.990 35.024 1.00 48.41 141 VAL A O 1
ATOM 1036 N N . SER A 1 142 ? -11.461 -1.445 33.342 1.00 40.84 142 SER A N 1
ATOM 1037 C CA . SER A 1 142 ? -12.340 -0.275 33.598 1.00 40.84 142 SER A CA 1
ATOM 1038 C C . SER A 1 142 ? -13.700 -0.353 32.868 1.00 40.84 142 SER A C 1
ATOM 1040 O O . SER A 1 142 ? -13.883 0.258 31.823 1.00 40.84 142 SER A O 1
ATOM 1042 N N . GLY A 1 143 ? -14.651 -1.127 33.397 1.00 36.94 143 GLY A N 1
ATOM 1043 C CA . GLY A 1 143 ? -16.097 -0.812 33.446 1.00 36.94 143 GLY A CA 1
ATOM 1044 C C . GLY A 1 143 ? -16.943 -0.425 32.209 1.00 36.94 143 GLY A C 1
ATOM 1045 O O . GLY A 1 143 ? -18.103 -0.089 32.414 1.00 36.94 143 GLY A O 1
ATOM 1046 N N . GLY A 1 144 ? -16.462 -0.441 30.962 1.00 34.62 144 GLY A N 1
ATOM 1047 C CA . GLY A 1 144 ? -17.244 -0.021 29.776 1.00 34.62 144 GLY A CA 1
ATOM 1048 C C . GLY A 1 144 ? -17.478 -1.126 28.735 1.00 34.62 144 GLY A C 1
ATOM 1049 O O . GLY A 1 144 ? -16.530 -1.677 28.198 1.00 34.62 144 GLY A O 1
ATOM 1050 N N . GLY A 1 145 ? -18.729 -1.455 28.403 1.00 41.34 145 GLY A N 1
ATOM 1051 C CA . GLY A 1 145 ? -19.095 -2.556 27.493 1.00 41.34 145 GLY A CA 1
ATOM 1052 C C . GLY A 1 145 ? -18.528 -2.463 26.064 1.00 41.34 145 GLY A C 1
ATOM 1053 O O . GLY A 1 145 ? -19.140 -1.863 25.187 1.00 41.34 145 GLY A O 1
ATOM 1054 N N . GLY A 1 146 ? -17.383 -3.105 25.809 1.00 45.38 146 GLY A N 1
ATOM 1055 C CA . GLY A 1 146 ? -16.819 -3.311 24.468 1.00 45.38 146 GLY A CA 1
ATOM 1056 C C . GLY A 1 146 ? -17.166 -4.692 23.896 1.00 45.38 146 GLY A C 1
ATOM 1057 O O . GLY A 1 146 ? -17.029 -5.702 24.588 1.00 45.38 146 GLY A O 1
ATOM 1058 N N . VAL A 1 147 ? -17.586 -4.751 22.627 1.00 51.16 147 VAL A N 1
ATOM 1059 C CA . VAL A 1 147 ? -17.967 -5.993 21.927 1.00 51.16 147 VAL A CA 1
ATOM 1060 C C . VAL A 1 147 ? -16.726 -6.829 21.595 1.00 51.16 147 VAL A C 1
ATOM 1062 O O . VAL A 1 147 ? -15.896 -6.445 20.771 1.00 51.16 147 VAL A O 1
ATOM 1065 N N . GLN A 1 148 ? -16.604 -8.009 22.207 1.00 54.38 148 GLN A N 1
ATOM 1066 C CA . GLN A 1 148 ? -15.533 -8.959 21.906 1.00 54.38 148 GLN A CA 1
ATOM 1067 C C . GLN A 1 148 ? -15.815 -9.663 20.570 1.00 54.38 148 GLN A C 1
ATOM 1069 O O . GLN A 1 148 ? -16.652 -10.563 20.491 1.00 54.38 148 GLN A O 1
ATOM 1074 N N . ILE A 1 149 ? -15.104 -9.286 19.506 1.00 58.53 149 ILE A N 1
ATOM 1075 C CA . ILE A 1 149 ? -15.236 -9.971 18.215 1.00 58.53 149 ILE A CA 1
ATOM 1076 C C . ILE A 1 149 ? -14.374 -11.238 18.217 1.00 58.53 149 ILE A C 1
ATOM 1078 O O . ILE A 1 149 ? -13.143 -11.178 18.258 1.00 58.53 149 ILE A O 1
ATOM 1082 N N . ARG A 1 150 ? -15.028 -12.405 18.162 1.00 63.97 150 ARG A N 1
ATOM 1083 C CA . ARG A 1 150 ? -14.348 -13.700 18.024 1.00 63.97 150 ARG A CA 1
ATOM 1084 C C . ARG A 1 150 ? -13.786 -13.853 16.601 1.00 63.97 150 ARG A C 1
ATOM 1086 O O . ARG A 1 150 ? -14.516 -13.591 15.646 1.00 63.97 150 ARG A O 1
ATOM 1093 N N . PRO A 1 151 ? -12.545 -14.341 16.422 1.00 62.16 151 PRO A N 1
ATOM 1094 C CA . PRO A 1 151 ? -11.980 -14.616 15.098 1.00 62.16 151 PRO A CA 1
ATOM 1095 C C . PRO A 1 151 ? -12.831 -15.568 14.246 1.00 62.16 151 PRO A C 1
ATOM 1097 O O . PRO A 1 151 ? -12.900 -15.396 13.035 1.00 62.16 151 PRO A O 1
ATOM 1100 N N . SER A 1 152 ? -13.526 -16.524 14.871 1.00 66.75 152 SER A N 1
ATOM 1101 C CA . SER A 1 152 ? -14.476 -17.407 14.182 1.00 66.75 152 SER A CA 1
ATOM 1102 C C . SER A 1 152 ? -15.634 -16.629 13.558 1.00 66.75 152 SE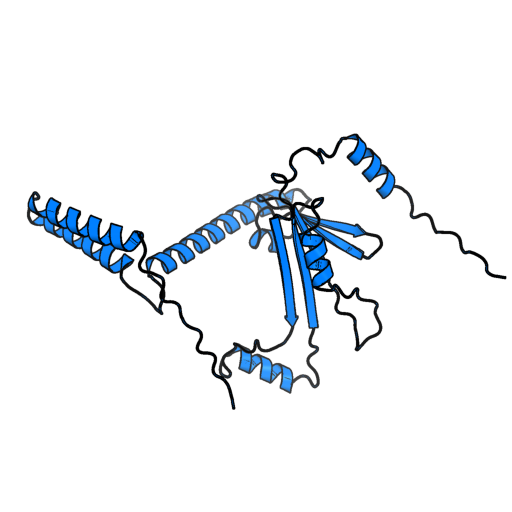R A C 1
ATOM 1104 O O . SER A 1 152 ? -15.987 -16.870 12.414 1.00 66.75 152 SER A O 1
ATOM 1106 N N . ARG A 1 153 ? -16.148 -15.612 14.259 1.00 71.31 153 ARG A N 1
ATOM 1107 C CA . ARG A 1 153 ? -17.216 -14.740 13.758 1.00 71.31 153 ARG A CA 1
ATOM 1108 C C . ARG A 1 153 ? -16.752 -13.885 12.581 1.00 71.31 153 ARG A C 1
ATOM 1110 O O . ARG A 1 153 ? -17.530 -13.626 11.675 1.00 71.31 153 ARG A O 1
ATOM 1117 N N . LEU A 1 154 ? -15.485 -13.461 12.582 1.00 68.75 154 LEU A N 1
ATOM 1118 C CA . LEU A 1 154 ? -14.878 -12.776 11.435 1.00 68.75 154 LEU A CA 1
ATOM 1119 C C . LEU A 1 154 ? -14.742 -13.699 10.229 1.00 68.75 154 LEU A C 1
ATOM 1121 O O . LEU A 1 154 ? -14.988 -13.260 9.114 1.00 68.75 154 LEU A O 1
ATOM 1125 N N . ALA A 1 155 ? -14.353 -14.956 10.453 1.00 68.38 155 ALA A N 1
ATOM 1126 C CA . ALA A 1 155 ? -14.272 -15.955 9.396 1.00 68.38 155 ALA A CA 1
ATOM 1127 C C . ALA A 1 155 ? -15.660 -16.297 8.828 1.00 68.38 155 ALA A C 1
ATOM 1129 O O . ALA A 1 155 ? -15.793 -16.429 7.619 1.00 68.38 155 ALA A O 1
ATOM 1130 N N . GLU A 1 156 ? -16.692 -16.362 9.673 1.00 76.25 156 GLU A N 1
ATOM 1131 C CA . GLU A 1 156 ? -18.091 -16.501 9.244 1.00 76.25 156 GLU A CA 1
ATOM 1132 C C . GLU A 1 156 ? -18.534 -15.299 8.399 1.00 76.25 156 GLU A C 1
ATOM 1134 O O . GLU A 1 156 ? -18.999 -15.484 7.283 1.00 76.25 156 GLU A O 1
ATOM 1139 N N . LEU A 1 157 ? -18.297 -14.066 8.866 1.00 70.94 157 LEU A N 1
ATOM 1140 C CA . LEU A 1 157 ? -18.592 -12.846 8.099 1.00 70.94 157 LEU A CA 1
ATOM 1141 C C . LEU A 1 157 ? -17.836 -12.776 6.767 1.00 70.94 157 LEU A C 1
ATOM 1143 O O . LEU A 1 157 ? -18.336 -12.202 5.807 1.00 70.94 157 LEU A O 1
ATOM 1147 N N . ALA A 1 158 ? -16.624 -13.329 6.718 1.00 68.38 158 ALA A N 1
ATOM 1148 C CA . ALA A 1 158 ? -15.826 -13.429 5.501 1.00 68.38 158 ALA A CA 1
ATOM 1149 C C . ALA A 1 158 ? -16.370 -14.459 4.509 1.00 68.38 158 ALA A C 1
ATOM 1151 O O . ALA A 1 158 ? -16.149 -14.325 3.309 1.00 68.38 158 ALA A O 1
ATOM 1152 N N . ALA A 1 159 ? -17.010 -15.506 5.026 1.00 72.62 159 ALA A N 1
ATOM 1153 C CA . ALA A 1 159 ? -17.583 -16.595 4.252 1.00 72.62 159 ALA A CA 1
ATOM 1154 C C . ALA A 1 159 ? -19.045 -16.333 3.861 1.00 72.62 159 ALA A C 1
ATOM 1156 O O . ALA A 1 159 ? -19.593 -17.104 3.076 1.00 72.62 159 ALA A O 1
ATOM 1157 N N . GLU A 1 160 ? -19.662 -15.274 4.396 1.00 78.38 160 GLU A N 1
ATOM 1158 C CA . GLU A 1 160 ? -21.051 -14.910 4.135 1.00 78.38 160 GLU A CA 1
ATOM 1159 C C . GLU A 1 160 ? -21.238 -14.558 2.646 1.00 78.38 160 GLU A C 1
ATOM 1161 O O . GLU A 1 160 ? -20.747 -13.522 2.189 1.00 78.38 160 GLU A O 1
ATOM 1166 N N . PRO A 1 161 ? -21.955 -15.386 1.864 1.00 68.38 161 PRO A N 1
ATOM 1167 C CA . PRO A 1 161 ? -22.051 -15.221 0.414 1.00 68.38 161 PRO A CA 1
ATOM 1168 C C . PRO A 1 161 ? -22.805 -13.948 0.006 1.00 68.38 161 PRO A C 1
ATOM 1170 O O . PRO A 1 161 ? -22.609 -13.447 -1.098 1.00 68.38 161 PRO A O 1
ATOM 1173 N N . ALA A 1 162 ? -23.628 -13.395 0.903 1.00 68.94 162 ALA A N 1
ATOM 1174 C CA . ALA A 1 162 ? -24.331 -12.132 0.697 1.00 68.94 162 ALA A CA 1
ATOM 1175 C C . ALA A 1 162 ? -23.406 -10.898 0.743 1.00 68.94 162 ALA A C 1
ATOM 1177 O O . ALA A 1 162 ? -23.802 -9.811 0.327 1.00 68.94 162 ALA A O 1
ATOM 1178 N N . LEU A 1 163 ? -22.173 -11.044 1.239 1.00 67.12 163 LEU A N 1
ATOM 1179 C CA . LEU A 1 163 ? -21.191 -9.971 1.333 1.00 67.12 163 LEU A CA 1
ATOM 1180 C C . LEU A 1 163 ? -19.956 -10.355 0.513 1.00 67.12 163 LEU A C 1
ATOM 1182 O O . LEU A 1 163 ? -19.049 -10.990 1.050 1.00 67.12 163 LEU A O 1
ATOM 1186 N N . PRO A 1 164 ? -19.858 -9.947 -0.769 1.00 70.19 164 PRO A N 1
ATOM 1187 C CA . PRO A 1 164 ? -18.676 -10.192 -1.591 1.00 70.19 164 PRO A CA 1
ATOM 1188 C C . PRO A 1 164 ? -17.501 -9.312 -1.128 1.00 70.19 164 PRO A C 1
ATOM 1190 O O . PRO A 1 164 ? -17.085 -8.338 -1.772 1.00 70.19 164 PRO A O 1
ATOM 1193 N N . ALA A 1 165 ? -16.959 -9.644 0.042 1.00 75.69 165 ALA A N 1
ATOM 1194 C CA . ALA A 1 165 ? -15.778 -9.033 0.606 1.00 75.69 165 ALA A CA 1
ATOM 1195 C C . ALA A 1 165 ? -14.563 -9.498 -0.202 1.00 75.69 165 ALA A C 1
ATOM 1197 O O . ALA A 1 165 ? -14.129 -10.643 -0.140 1.00 75.69 165 ALA A O 1
ATOM 1198 N N . SER A 1 166 ? -13.981 -8.579 -0.964 1.00 80.88 166 SER A N 1
ATOM 1199 C CA . SER A 1 166 ? -12.738 -8.832 -1.701 1.00 80.88 166 SER A CA 1
ATOM 1200 C C . SER A 1 166 ? -11.515 -8.952 -0.801 1.00 80.88 166 SER A C 1
ATOM 1202 O O . SER A 1 166 ? -10.532 -9.592 -1.169 1.00 80.88 166 SER A O 1
ATOM 1204 N N . SER A 1 167 ? -11.551 -8.318 0.372 1.00 84.38 167 SER A N 1
ATOM 1205 C CA . SER A 1 167 ? -10.498 -8.439 1.372 1.00 84.38 167 SER A CA 1
ATOM 1206 C C . SER A 1 167 ? -11.012 -8.045 2.747 1.00 84.38 167 SER A C 1
ATOM 1208 O O . SER A 1 167 ? -11.721 -7.046 2.873 1.00 84.38 167 SER A O 1
ATOM 1210 N N . ILE A 1 168 ? -10.565 -8.758 3.776 1.00 84.56 168 ILE A N 1
ATOM 1211 C CA . ILE A 1 168 ? -10.760 -8.384 5.176 1.00 84.56 168 ILE A CA 1
ATOM 1212 C C . ILE A 1 168 ? -9.390 -8.136 5.796 1.00 84.56 168 ILE A C 1
ATOM 1214 O O . ILE A 1 168 ? -8.470 -8.942 5.656 1.00 84.56 168 ILE A O 1
ATOM 1218 N N . GLN A 1 169 ? -9.249 -7.003 6.473 1.00 87.31 169 GLN A N 1
ATOM 1219 C CA . GLN A 1 169 ? -8.024 -6.570 7.118 1.00 87.31 169 GLN A CA 1
ATOM 1220 C C . GLN A 1 169 ? -8.290 -6.281 8.594 1.00 87.31 169 GLN A C 1
ATOM 1222 O O . GLN A 1 169 ? -9.079 -5.408 8.945 1.00 87.31 169 GLN A O 1
ATOM 1227 N N . LEU A 1 170 ? -7.573 -6.985 9.466 1.00 84.81 170 LEU A N 1
ATOM 1228 C CA . LEU A 1 170 ? -7.522 -6.676 10.890 1.00 84.81 170 LEU A CA 1
ATOM 1229 C C . LEU A 1 170 ? -6.313 -5.774 11.158 1.00 84.81 170 LEU A C 1
ATOM 1231 O O . LEU A 1 170 ? -5.168 -6.176 10.947 1.00 84.81 170 LEU A O 1
ATOM 1235 N N . VAL A 1 171 ? -6.557 -4.550 11.617 1.00 84.12 171 VAL A N 1
ATOM 1236 C CA . VAL A 1 171 ? -5.518 -3.577 11.969 1.00 84.12 171 VAL A CA 1
ATOM 1237 C C . VAL A 1 171 ? -5.434 -3.491 13.483 1.00 84.12 171 VAL A C 1
ATOM 1239 O O . VAL A 1 171 ? -6.405 -3.136 14.139 1.00 84.12 171 VAL A O 1
ATOM 1242 N N . VAL A 1 172 ? -4.268 -3.792 14.052 1.00 81.94 172 VAL A N 1
ATOM 1243 C CA . VAL A 1 172 ? -4.049 -3.704 15.500 1.00 81.94 172 VAL A CA 1
ATOM 1244 C C . VAL A 1 172 ? -3.048 -2.592 15.811 1.00 81.94 172 VAL A C 1
ATOM 1246 O O . VAL A 1 172 ? -1.847 -2.721 15.581 1.00 81.94 172 VAL A O 1
ATOM 1249 N N . ARG A 1 173 ? -3.585 -1.482 16.318 1.00 77.88 173 ARG A N 1
ATOM 1250 C CA . ARG A 1 173 ? -2.938 -0.357 16.999 1.00 77.88 173 ARG A CA 1
ATOM 1251 C C . ARG A 1 173 ? -2.375 -0.720 18.372 1.00 77.88 173 ARG A C 1
ATOM 1253 O O . ARG A 1 173 ? -3.154 -0.692 19.308 1.00 77.88 173 ARG A O 1
ATOM 1260 N N . HIS A 1 174 ? -1.087 -0.997 18.568 1.00 72.19 174 HIS A N 1
ATOM 1261 C CA . HIS A 1 174 ? -0.516 -1.014 19.929 1.00 72.19 174 HIS A CA 1
ATOM 1262 C C . HIS A 1 174 ? 0.171 0.320 20.246 1.00 72.19 174 HIS A C 1
ATOM 1264 O O . HIS A 1 174 ? 1.018 0.783 19.479 1.00 72.19 174 HIS A O 1
ATOM 1270 N N . ARG A 1 175 ? -0.199 0.947 21.366 1.00 71.50 175 ARG A N 1
ATOM 1271 C CA . ARG A 1 175 ? 0.385 2.185 21.886 1.00 71.50 175 ARG A CA 1
ATOM 1272 C C . ARG A 1 175 ? 0.515 2.123 23.409 1.00 71.50 175 ARG A C 1
ATOM 1274 O O . ARG A 1 175 ? -0.506 2.082 24.062 1.00 71.50 175 ARG A O 1
ATOM 1281 N N . PRO A 1 176 ? 1.702 2.239 23.993 1.00 60.22 176 PRO A N 1
ATOM 1282 C CA . PRO A 1 176 ? 3.003 2.010 23.404 1.00 60.22 176 PRO A CA 1
ATOM 1283 C C . PRO A 1 176 ? 3.516 0.624 23.817 1.00 60.22 176 PRO A C 1
ATOM 1285 O O . PRO A 1 176 ? 3.244 0.119 24.901 1.00 60.22 176 PRO A O 1
ATOM 1288 N N . LEU A 1 177 ? 4.214 -0.031 22.899 1.00 61.34 177 LEU A N 1
ATOM 1289 C CA . LEU A 1 177 ? 4.964 -1.243 23.191 1.00 61.34 177 LEU A CA 1
ATOM 1290 C C . LEU A 1 177 ? 6.201 -1.207 22.292 1.00 61.34 177 LEU A C 1
ATOM 1292 O O . LEU A 1 177 ? 6.052 -0.893 21.102 1.00 61.34 177 LEU A O 1
ATOM 1296 N N . PRO A 1 178 ? 7.406 -1.527 22.791 1.00 60.38 178 PRO A N 1
ATOM 1297 C CA . PRO A 1 178 ? 8.493 -1.841 21.892 1.00 60.38 178 PRO A CA 1
ATOM 1298 C C . PRO A 1 178 ? 8.035 -3.076 21.124 1.00 60.38 178 PRO A C 1
ATOM 1300 O O . PRO A 1 178 ? 7.768 -4.125 21.712 1.00 60.38 178 PRO A O 1
ATOM 1303 N N . ALA A 1 179 ? 7.881 -2.952 19.807 1.00 62.66 179 ALA A N 1
ATOM 1304 C CA . ALA A 1 179 ? 7.738 -4.127 18.966 1.00 62.66 179 ALA A CA 1
ATOM 1305 C C . ALA A 1 179 ? 8.884 -5.083 19.324 1.00 62.66 179 ALA A C 1
ATOM 1307 O O . ALA A 1 179 ? 10.034 -4.653 19.353 1.00 62.66 179 ALA A O 1
ATOM 1308 N N . ALA A 1 180 ? 8.594 -6.361 19.584 1.00 63.47 180 ALA A N 1
ATOM 1309 C CA . ALA A 1 180 ? 9.611 -7.357 19.958 1.00 63.47 180 ALA A CA 1
ATOM 1310 C C . ALA A 1 180 ? 10.753 -7.486 18.922 1.00 63.47 180 ALA A C 1
ATOM 1312 O O . ALA A 1 180 ? 11.785 -8.093 19.178 1.00 63.47 180 ALA A O 1
ATOM 1313 N N . THR A 1 181 ? 10.560 -6.899 17.741 1.00 70.12 181 THR A N 1
ATOM 1314 C CA . THR A 1 181 ? 11.507 -6.812 16.632 1.00 70.12 181 THR A CA 1
ATOM 1315 C C . THR A 1 181 ? 12.424 -5.582 16.674 1.00 70.12 181 THR A C 1
ATOM 1317 O O . THR A 1 181 ? 13.270 -5.440 15.792 1.00 70.12 181 THR A O 1
ATOM 1320 N N . LEU A 1 182 ? 12.237 -4.645 17.608 1.00 75.19 182 LEU A N 1
ATOM 1321 C CA . LEU A 1 182 ? 13.098 -3.469 17.741 1.00 75.19 182 LEU A CA 1
ATOM 1322 C C . LEU A 1 182 ? 14.451 -3.877 18.320 1.00 75.19 182 LEU A C 1
ATOM 1324 O O . LEU A 1 182 ? 14.529 -4.573 19.329 1.00 75.19 182 LEU A O 1
ATOM 1328 N N . HIS A 1 183 ? 15.525 -3.403 17.687 1.00 80.94 183 HIS A N 1
ATOM 1329 C CA . HIS A 1 183 ? 16.867 -3.576 18.227 1.00 80.94 183 HIS A CA 1
ATOM 1330 C C . HIS A 1 183 ? 16.960 -2.861 19.591 1.00 80.94 183 HIS A C 1
ATOM 1332 O O . HIS A 1 183 ? 16.552 -1.692 19.660 1.00 80.94 183 HIS A O 1
ATOM 1338 N N . PRO A 1 184 ? 17.511 -3.500 20.642 1.00 82.00 184 PRO A N 1
ATOM 1339 C CA . PRO A 1 184 ? 17.582 -2.925 21.992 1.00 82.00 184 PRO A CA 1
ATOM 1340 C C . PRO A 1 184 ? 18.279 -1.560 22.049 1.00 82.00 184 PRO A C 1
ATOM 1342 O O . PRO A 1 184 ? 17.922 -0.700 22.848 1.00 82.00 184 PRO A O 1
ATOM 1345 N N . GLU A 1 185 ? 19.242 -1.343 21.154 1.00 86.12 185 GLU A N 1
ATOM 1346 C CA . GLU A 1 185 ? 20.025 -0.101 21.066 1.00 86.12 185 GLU A CA 1
ATOM 1347 C C . GLU A 1 185 ? 19.458 0.929 20.078 1.00 86.12 185 GLU A C 1
ATOM 1349 O O . GLU A 1 185 ? 20.082 1.948 19.798 1.00 86.12 185 GLU A O 1
ATOM 1354 N N . SER A 1 186 ? 18.290 0.679 19.486 1.00 87.81 186 SER A N 1
ATOM 1355 C CA . SER A 1 186 ? 17.686 1.663 18.586 1.00 87.81 186 SER A CA 1
ATOM 1356 C C . SER A 1 186 ? 17.255 2.921 19.351 1.00 87.81 186 SER A C 1
ATOM 1358 O O . SER A 1 186 ? 16.786 2.841 20.485 1.00 87.81 186 SER A O 1
ATOM 1360 N N . ALA A 1 187 ? 17.319 4.087 18.699 1.00 82.88 187 ALA A N 1
ATOM 1361 C CA . ALA A 1 187 ? 16.850 5.352 19.279 1.00 82.88 187 ALA A CA 1
ATOM 1362 C C . ALA A 1 187 ? 15.387 5.281 19.768 1.00 82.88 187 ALA A C 1
ATOM 1364 O O . ALA A 1 187 ? 15.018 5.904 20.758 1.00 82.88 187 ALA A O 1
ATOM 1365 N N . CYS A 1 188 ? 14.560 4.465 19.109 1.00 76.62 188 CYS A N 1
ATOM 1366 C CA . CYS A 1 188 ? 13.179 4.220 19.516 1.00 76.62 188 CYS A CA 1
ATOM 1367 C C . CYS A 1 188 ? 13.087 3.413 20.826 1.00 76.62 188 CYS A C 1
ATOM 1369 O O . CYS A 1 188 ? 12.258 3.731 21.672 1.00 76.62 188 CYS A O 1
ATOM 1371 N N . ALA A 1 189 ? 13.958 2.416 21.024 1.00 83.12 189 ALA A N 1
ATOM 1372 C CA . ALA A 1 189 ? 14.034 1.653 22.271 1.00 83.12 189 ALA A CA 1
ATOM 1373 C C . ALA A 1 189 ? 14.587 2.489 23.440 1.00 83.12 189 ALA A C 1
ATOM 1375 O O . ALA A 1 189 ? 14.139 2.318 24.570 1.00 83.12 189 ALA A O 1
ATOM 1376 N N . ALA A 1 190 ? 15.524 3.407 23.181 1.00 86.69 190 ALA A N 1
ATOM 1377 C CA . ALA A 1 190 ? 16.014 4.357 24.183 1.00 86.69 190 ALA A CA 1
ATOM 1378 C C . ALA A 1 190 ? 14.909 5.327 24.637 1.00 86.69 190 ALA A C 1
ATOM 1380 O O . ALA A 1 190 ? 14.576 5.352 25.816 1.00 86.69 190 ALA A O 1
ATOM 1381 N N . SER A 1 191 ? 14.251 6.010 23.694 1.00 84.19 191 SER A N 1
ATOM 1382 C CA . SER A 1 191 ? 13.143 6.930 23.996 1.00 84.19 191 SER A CA 1
ATOM 1383 C C . SER A 1 191 ? 11.980 6.244 24.727 1.00 84.19 191 SER A C 1
ATOM 1385 O O . SER A 1 191 ? 11.340 6.838 25.591 1.00 84.19 191 SER A O 1
ATOM 1387 N N . TYR A 1 192 ? 11.707 4.974 24.415 1.00 81.06 192 TYR A N 1
ATOM 1388 C CA . TYR A 1 192 ? 10.678 4.217 25.119 1.00 81.06 192 TYR A CA 1
ATOM 1389 C C . TYR A 1 192 ? 11.062 3.888 26.568 1.00 81.06 192 TYR A C 1
ATOM 1391 O O . TYR A 1 192 ? 10.203 3.949 27.443 1.00 81.06 192 TYR A O 1
ATOM 1399 N N . ARG A 1 193 ? 12.336 3.568 26.834 1.00 84.31 193 ARG A N 1
ATOM 1400 C CA . ARG A 1 193 ? 12.831 3.371 28.205 1.00 84.31 193 ARG A CA 1
ATOM 1401 C C . ARG A 1 193 ? 12.729 4.654 29.019 1.00 84.31 193 ARG A C 1
ATOM 1403 O O . ARG A 1 193 ? 12.175 4.610 30.106 1.00 84.31 193 ARG A O 1
ATOM 1410 N N . GLU A 1 194 ? 13.129 5.789 28.449 1.00 86.19 194 GLU A N 1
ATOM 1411 C CA . GLU A 1 194 ? 12.968 7.103 29.090 1.00 86.19 194 GLU A CA 1
ATOM 1412 C C . GLU A 1 194 ? 11.499 7.385 29.449 1.00 86.19 194 GLU A C 1
ATOM 1414 O O . GLU A 1 194 ? 11.200 7.833 30.552 1.00 86.19 194 GLU A O 1
ATOM 1419 N N . LEU A 1 195 ? 10.557 7.065 28.551 1.00 83.06 195 LEU A N 1
ATOM 1420 C CA . LEU A 1 195 ? 9.120 7.200 28.824 1.00 83.06 195 LEU A CA 1
ATOM 1421 C C . LEU A 1 195 ? 8.627 6.265 29.938 1.00 83.06 195 LEU A C 1
ATOM 1423 O O . LEU A 1 195 ? 7.755 6.661 30.707 1.00 83.06 195 LEU A O 1
ATOM 1427 N N . GLN A 1 196 ? 9.149 5.039 30.020 1.00 81.56 196 GLN A N 1
ATOM 1428 C CA . GLN A 1 196 ? 8.815 4.104 31.100 1.00 81.56 196 GLN A CA 1
ATOM 1429 C C . GLN A 1 196 ? 9.413 4.523 32.445 1.00 81.56 196 GLN A C 1
ATOM 1431 O O . GLN A 1 196 ? 8.786 4.313 33.475 1.00 81.56 196 GLN A O 1
ATOM 1436 N N . GLU A 1 197 ? 10.605 5.112 32.442 1.00 84.31 197 GLU A N 1
ATOM 1437 C CA . GLU A 1 197 ? 11.258 5.626 33.647 1.00 84.31 197 GLU A CA 1
ATOM 1438 C C . GLU A 1 197 ? 10.563 6.898 34.159 1.00 84.31 197 GLU A C 1
ATOM 1440 O O . GLU A 1 197 ? 10.396 7.070 35.364 1.00 84.31 197 GLU A O 1
ATOM 1445 N N . ALA A 1 198 ? 10.100 7.765 33.251 1.00 85.31 198 ALA A N 1
ATOM 1446 C CA . ALA A 1 198 ? 9.404 9.004 33.595 1.00 85.31 198 ALA A CA 1
ATOM 1447 C C . ALA A 1 198 ? 7.945 8.798 34.045 1.00 85.31 198 ALA A C 1
ATOM 1449 O O . ALA A 1 198 ? 7.400 9.640 34.760 1.00 85.31 198 ALA A O 1
ATOM 1450 N N . ALA A 1 199 ? 7.290 7.709 33.629 1.00 80.69 199 ALA A N 1
ATOM 1451 C CA . ALA A 1 199 ? 5.895 7.428 33.955 1.00 80.69 199 ALA A CA 1
ATOM 1452 C C . ALA A 1 199 ? 5.749 6.090 34.691 1.00 80.69 199 ALA A C 1
ATOM 1454 O O . ALA A 1 199 ? 5.980 5.032 34.115 1.00 80.69 199 ALA A O 1
ATOM 1455 N N . ALA A 1 200 ? 5.253 6.134 35.935 1.00 72.12 200 ALA A N 1
ATOM 1456 C CA . ALA A 1 200 ? 5.060 4.958 36.796 1.00 72.12 200 ALA A CA 1
ATOM 1457 C C . ALA A 1 200 ? 4.233 3.830 36.144 1.00 72.12 200 ALA A C 1
ATOM 1459 O O . ALA A 1 200 ? 4.404 2.657 36.473 1.00 72.12 200 ALA A O 1
ATOM 1460 N N . GLN A 1 201 ? 3.349 4.175 35.203 1.00 70.88 201 GLN A N 1
ATOM 1461 C CA . GLN A 1 201 ? 2.628 3.217 34.377 1.00 70.88 201 GLN A CA 1
ATOM 1462 C C . GLN A 1 201 ? 2.279 3.868 33.038 1.00 70.88 201 GLN A C 1
ATOM 1464 O O . GLN A 1 201 ? 1.452 4.775 32.974 1.00 70.88 201 GLN A O 1
ATOM 1469 N N . VAL A 1 202 ? 2.905 3.413 31.952 1.00 66.56 202 VAL A N 1
ATOM 1470 C CA . VAL A 1 202 ? 2.532 3.863 30.608 1.00 66.56 202 VAL A CA 1
ATOM 1471 C C . VAL A 1 202 ? 1.308 3.052 30.156 1.00 66.56 202 VAL A C 1
ATOM 1473 O O . VAL A 1 202 ? 1.431 1.832 30.009 1.00 66.56 202 VAL A O 1
ATOM 1476 N N . PRO A 1 203 ? 0.126 3.665 29.944 1.00 65.00 203 PRO A N 1
ATOM 1477 C CA . PRO A 1 203 ? -1.070 2.918 29.574 1.00 65.00 203 PRO A CA 1
ATOM 1478 C C . PRO A 1 203 ? -0.863 2.222 28.231 1.00 65.00 203 PRO A C 1
ATOM 1480 O O . PRO A 1 203 ? -0.616 2.875 27.217 1.00 65.00 203 PRO A O 1
ATOM 1483 N N . VAL A 1 204 ? -0.988 0.894 28.212 1.00 67.62 204 VAL A N 1
ATOM 1484 C CA . VAL A 1 204 ? -1.009 0.135 26.960 1.00 67.62 204 VAL A CA 1
ATOM 1485 C C . VAL A 1 204 ? -2.403 0.265 26.361 1.00 67.62 204 VAL A C 1
ATOM 1487 O O . VAL A 1 204 ? -3.323 -0.491 26.655 1.00 67.62 204 VAL A O 1
ATOM 1490 N N . HIS A 1 205 ? -2.553 1.251 25.497 1.00 71.31 205 HIS A N 1
ATOM 1491 C CA . HIS A 1 205 ? -3.679 1.400 24.608 1.00 71.31 205 HIS A CA 1
ATOM 1492 C C . HIS A 1 205 ? -3.555 0.411 23.444 1.00 71.31 205 HIS A C 1
ATOM 1494 O O . HIS A 1 205 ? -2.632 0.465 22.625 1.00 71.31 205 HIS A O 1
ATOM 1500 N N . ARG A 1 206 ? -4.518 -0.503 23.338 1.00 75.44 206 ARG A N 1
ATOM 1501 C CA . ARG A 1 206 ? -4.691 -1.349 22.159 1.00 75.44 206 ARG A CA 1
ATOM 1502 C C . ARG A 1 206 ? -5.928 -0.881 21.411 1.00 75.44 206 ARG A C 1
ATOM 1504 O O . ARG A 1 206 ? -7.007 -0.838 21.973 1.00 75.44 206 ARG A O 1
ATOM 1511 N N . GLU A 1 207 ? -5.769 -0.531 20.152 1.00 80.44 207 GLU A N 1
ATOM 1512 C CA . GLU A 1 207 ? -6.863 -0.232 19.235 1.00 80.44 207 GLU A CA 1
ATOM 1513 C C . GLU A 1 207 ? -6.913 -1.368 18.228 1.00 80.44 207 GLU A C 1
ATOM 1515 O O . GLU A 1 207 ? -5.883 -1.779 17.693 1.00 80.44 207 GLU A O 1
ATOM 1520 N N . VAL A 1 208 ? -8.091 -1.919 17.990 1.00 80.94 208 VAL A N 1
ATOM 1521 C CA . VAL A 1 208 ? -8.286 -2.925 16.954 1.00 80.94 208 VAL A CA 1
ATOM 1522 C C . VAL A 1 208 ? -9.315 -2.361 15.994 1.00 80.94 208 VAL A C 1
ATOM 1524 O O . VAL A 1 208 ? -10.347 -1.859 16.420 1.00 80.94 208 VAL A O 1
ATOM 1527 N N . TRP A 1 209 ? -9.040 -2.425 14.701 1.00 83.88 209 TRP A N 1
ATOM 1528 C CA . TRP A 1 209 ? -10.004 -2.098 13.664 1.00 83.88 209 TRP A CA 1
ATOM 1529 C C . TRP A 1 209 ? -10.162 -3.286 12.745 1.00 83.88 209 TRP A C 1
ATOM 1531 O O . TRP A 1 209 ? -9.181 -3.919 12.350 1.00 83.88 209 TRP A O 1
ATOM 1541 N N . LEU A 1 210 ? -11.403 -3.557 12.381 1.00 84.12 210 LEU A N 1
ATOM 1542 C CA . LEU A 1 210 ? -11.730 -4.462 11.302 1.00 84.12 210 LEU A CA 1
ATOM 1543 C C . LEU A 1 210 ? -12.110 -3.623 10.091 1.00 84.12 210 LEU A C 1
ATOM 1545 O O . LEU A 1 210 ? -13.084 -2.880 10.154 1.00 84.12 210 LEU A O 1
ATOM 1549 N N . ALA A 1 211 ? -11.358 -3.751 9.005 1.00 88.00 211 ALA A N 1
ATOM 1550 C CA . ALA A 1 211 ? -11.695 -3.163 7.720 1.00 88.00 211 ALA A CA 1
ATOM 1551 C C . ALA A 1 211 ? -12.116 -4.267 6.746 1.00 88.00 211 ALA A C 1
ATOM 1553 O O . ALA A 1 211 ? -11.387 -5.239 6.554 1.00 88.00 211 ALA A O 1
ATOM 1554 N N . THR A 1 212 ? -13.276 -4.120 6.118 1.00 87.00 212 THR A N 1
ATOM 1555 C CA . THR A 1 212 ? -13.745 -4.998 5.042 1.00 87.00 212 THR A CA 1
ATOM 1556 C C . THR A 1 212 ? -13.869 -4.200 3.759 1.00 87.00 212 THR A C 1
ATOM 1558 O O . THR A 1 212 ? -14.363 -3.074 3.774 1.00 87.00 212 THR A O 1
ATOM 1561 N N . ARG A 1 213 ? -13.390 -4.760 2.651 1.00 88.00 213 ARG A N 1
ATOM 1562 C CA . ARG A 1 213 ? -13.437 -4.131 1.333 1.00 88.00 213 ARG A CA 1
ATOM 1563 C C . ARG A 1 213 ? -14.448 -4.850 0.461 1.00 88.00 213 ARG A C 1
ATOM 1565 O O . ARG A 1 213 ? -14.260 -6.023 0.134 1.00 88.00 213 ARG A O 1
ATOM 1572 N N . LEU A 1 214 ? -15.465 -4.126 0.030 1.00 83.69 214 LEU A N 1
ATOM 1573 C CA . LEU A 1 214 ? -16.514 -4.639 -0.837 1.00 83.69 214 LEU A CA 1
ATOM 1574 C C . LEU A 1 214 ? -16.095 -4.438 -2.291 1.00 83.69 214 LEU A C 1
ATOM 1576 O O . LEU A 1 214 ? -15.676 -3.343 -2.679 1.00 83.69 214 LEU A O 1
ATOM 1580 N N . ASN A 1 215 ? -16.182 -5.496 -3.097 1.00 73.31 215 ASN A N 1
ATOM 1581 C CA . ASN A 1 215 ? -15.960 -5.372 -4.531 1.00 73.31 215 ASN A CA 1
ATOM 1582 C C . ASN A 1 215 ? -17.309 -5.338 -5.250 1.00 73.31 215 ASN A C 1
ATOM 1584 O O . ASN A 1 215 ? -17.955 -6.378 -5.366 1.00 73.31 215 ASN A O 1
ATOM 1588 N N . PRO A 1 216 ? -17.718 -4.174 -5.781 1.00 67.06 216 PRO A N 1
ATOM 1589 C CA . PRO A 1 216 ? -19.006 -4.048 -6.454 1.00 67.06 216 PRO A CA 1
ATOM 1590 C C . PRO A 1 216 ? -19.088 -4.902 -7.725 1.00 67.06 216 PRO A C 1
ATOM 1592 O O . PRO A 1 216 ? -20.179 -5.208 -8.175 1.00 67.06 216 PRO A O 1
ATOM 1595 N N . ARG A 1 217 ? -17.949 -5.320 -8.298 1.00 66.44 217 ARG A N 1
ATOM 1596 C CA . ARG A 1 217 ? -17.910 -6.187 -9.487 1.00 66.44 217 ARG A CA 1
ATOM 1597 C C . ARG A 1 217 ? -18.105 -7.669 -9.185 1.00 66.44 217 ARG A C 1
ATOM 1599 O O . ARG A 1 217 ? -18.169 -8.438 -10.125 1.00 66.44 217 ARG A O 1
ATOM 1606 N N . LEU A 1 218 ? -18.072 -8.059 -7.911 1.00 62.91 218 LEU A N 1
ATOM 1607 C CA . LEU A 1 218 ? -18.391 -9.421 -7.464 1.00 62.91 218 LEU A CA 1
ATOM 1608 C C . LEU A 1 218 ? -19.828 -9.515 -6.941 1.00 62.91 218 LEU A C 1
ATOM 1610 O O . LEU A 1 218 ? -20.308 -10.607 -6.656 1.00 62.91 218 LEU A O 1
ATOM 1614 N N . ALA A 1 219 ? -20.511 -8.375 -6.803 1.00 62.59 219 ALA A N 1
ATOM 1615 C CA . ALA A 1 219 ? -21.947 -8.328 -6.600 1.00 62.59 219 ALA A CA 1
ATOM 1616 C C . ALA A 1 219 ? -22.626 -8.573 -7.956 1.00 62.59 219 ALA A C 1
ATOM 1618 O O . ALA A 1 219 ? -23.167 -7.664 -8.585 1.00 62.59 219 ALA A O 1
ATOM 1619 N N . ASP A 1 220 ? -22.518 -9.801 -8.453 1.00 55.53 220 ASP A N 1
ATOM 1620 C CA . ASP A 1 220 ? -23.118 -10.211 -9.715 1.00 55.53 220 ASP A CA 1
ATOM 1621 C C . ASP A 1 220 ? -24.653 -10.220 -9.558 1.00 55.53 220 ASP A C 1
ATOM 1623 O O . ASP A 1 220 ? -25.259 -11.155 -9.040 1.00 55.53 220 ASP A O 1
ATOM 1627 N N . GLY A 1 221 ? -25.291 -9.119 -9.963 1.00 54.09 221 GLY A N 1
ATOM 1628 C CA . GLY A 1 221 ? -26.677 -9.048 -10.444 1.00 54.09 221 GLY A CA 1
ATOM 1629 C C . GLY A 1 221 ? -27.844 -9.178 -9.454 1.00 54.09 221 GLY A C 1
ATOM 1630 O O . GLY A 1 221 ? -28.948 -8.802 -9.834 1.00 54.09 221 GLY A O 1
ATOM 1631 N N . SER A 1 222 ? -27.666 -9.659 -8.218 1.00 51.09 222 SER A N 1
ATOM 1632 C CA . SER A 1 222 ? -28.797 -9.852 -7.275 1.00 51.09 222 SER A CA 1
ATOM 1633 C C . SER A 1 222 ? -29.032 -8.705 -6.284 1.00 51.09 222 SER A C 1
ATOM 1635 O O . SER A 1 222 ? -30.080 -8.653 -5.649 1.00 51.09 222 SER A O 1
ATOM 1637 N N . THR A 1 223 ? -28.103 -7.752 -6.187 1.00 53.00 223 THR A N 1
ATOM 1638 C CA . THR A 1 223 ? -28.224 -6.553 -5.341 1.00 53.00 223 THR A CA 1
ATOM 1639 C C . THR A 1 223 ? -28.106 -5.291 -6.191 1.00 53.00 223 THR A C 1
ATOM 1641 O O . THR A 1 223 ? -27.298 -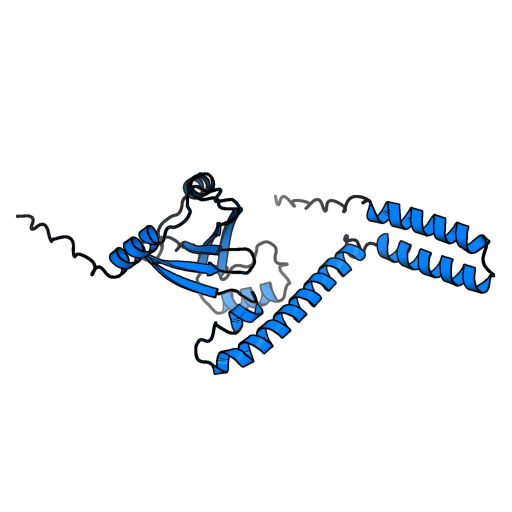4.404 -5.903 1.00 53.00 223 THR A O 1
ATOM 1644 N N . ALA A 1 224 ? -28.859 -5.218 -7.291 1.00 53.53 224 ALA A N 1
ATOM 1645 C CA . ALA A 1 224 ? -29.133 -3.929 -7.910 1.00 53.53 224 ALA A CA 1
ATOM 1646 C C . ALA A 1 224 ? -29.972 -3.146 -6.902 1.00 53.53 224 ALA A C 1
ATOM 1648 O O . ALA A 1 224 ? -31.181 -3.327 -6.825 1.00 53.53 224 ALA A O 1
ATOM 1649 N N . TRP A 1 225 ? -29.290 -2.370 -6.066 1.00 56.81 225 TRP A N 1
ATOM 1650 C CA . TRP A 1 225 ? -29.908 -1.489 -5.094 1.00 56.81 225 TRP A CA 1
ATOM 1651 C C . TRP A 1 225 ? -30.870 -0.583 -5.859 1.00 56.81 225 TRP A C 1
ATOM 1653 O O . TRP A 1 225 ? -30.447 0.211 -6.702 1.00 56.81 225 TRP A O 1
ATOM 1663 N N . SER A 1 226 ? -32.162 -0.834 -5.687 1.00 68.44 226 SER A N 1
ATOM 1664 C CA . SER A 1 226 ? -33.201 -0.192 -6.477 1.00 68.44 226 SER A CA 1
ATOM 1665 C C . SER A 1 226 ? -33.521 1.182 -5.894 1.00 68.44 226 SER A C 1
ATOM 1667 O O . SER A 1 226 ? -33.294 1.434 -4.709 1.00 68.44 226 SER A O 1
ATOM 1669 N N . ASP A 1 227 ? -34.111 2.071 -6.697 1.00 67.62 227 ASP A N 1
ATOM 1670 C CA . ASP A 1 227 ? -34.652 3.341 -6.184 1.00 67.62 227 ASP A CA 1
ATOM 1671 C C . ASP A 1 227 ? -35.669 3.109 -5.047 1.00 67.62 227 ASP A C 1
ATOM 1673 O O . ASP A 1 227 ? -35.840 3.959 -4.173 1.00 67.62 227 ASP A O 1
ATOM 1677 N N . GLN A 1 228 ? -36.303 1.932 -5.015 1.00 71.81 228 GLN A N 1
ATOM 1678 C CA . GLN A 1 228 ? -37.199 1.513 -3.943 1.00 71.81 228 GLN A CA 1
ATOM 1679 C C . GLN A 1 228 ? -36.438 1.204 -2.643 1.00 71.81 228 GLN A C 1
ATOM 1681 O O . GLN A 1 228 ? -36.846 1.674 -1.583 1.00 71.81 228 GLN A O 1
ATOM 1686 N N . ASP A 1 229 ? -35.303 0.503 -2.723 1.00 69.06 229 ASP A N 1
ATOM 1687 C CA . ASP A 1 229 ? -34.438 0.230 -1.565 1.00 69.06 229 ASP A CA 1
ATOM 1688 C C . ASP A 1 229 ? -33.843 1.528 -0.999 1.00 69.06 229 ASP A C 1
ATOM 1690 O O . ASP A 1 229 ? -33.747 1.700 0.216 1.00 69.06 229 ASP A O 1
ATOM 1694 N N . GLN A 1 230 ? -33.500 2.481 -1.874 1.00 66.31 230 GLN A N 1
ATOM 1695 C CA . GLN A 1 230 ? -33.063 3.829 -1.497 1.00 66.31 230 GLN A CA 1
ATOM 1696 C C . GLN A 1 230 ? -34.174 4.615 -0.781 1.00 66.31 230 GLN A C 1
ATOM 1698 O O . GLN A 1 230 ? -33.896 5.321 0.194 1.00 66.31 230 GLN A O 1
ATOM 1703 N N . ALA A 1 231 ? -35.418 4.517 -1.258 1.00 67.19 231 ALA A N 1
ATOM 1704 C CA . ALA A 1 231 ? -36.568 5.203 -0.674 1.00 67.19 231 ALA A CA 1
ATOM 1705 C C . ALA A 1 231 ? -36.993 4.602 0.673 1.00 67.19 231 ALA A C 1
ATOM 1707 O O . ALA A 1 231 ? -37.356 5.349 1.583 1.00 67.19 231 ALA A O 1
ATOM 1708 N N . ASP A 1 232 ? -36.934 3.278 0.816 1.00 69.69 232 ASP A N 1
ATOM 1709 C CA . ASP A 1 232 ? -37.239 2.592 2.072 1.00 69.69 232 ASP A CA 1
ATOM 1710 C C . ASP A 1 232 ? -36.125 2.805 3.109 1.00 69.69 232 ASP A C 1
ATOM 1712 O O . ASP A 1 232 ? -36.429 3.095 4.265 1.00 69.69 232 ASP A O 1
ATOM 1716 N N . TRP A 1 233 ? -34.851 2.809 2.693 1.00 68.44 233 TRP A N 1
ATOM 1717 C CA . TRP A 1 233 ? -33.730 3.176 3.567 1.00 68.44 233 TRP A CA 1
ATOM 1718 C C . TRP A 1 233 ? -33.879 4.587 4.149 1.00 68.44 233 TRP A C 1
ATOM 1720 O O . TRP A 1 233 ? -33.755 4.766 5.359 1.00 68.44 233 TRP A O 1
ATOM 1730 N N . ASN A 1 234 ? -34.192 5.581 3.309 1.00 65.00 234 ASN A N 1
ATOM 1731 C CA . ASN A 1 234 ? -34.373 6.962 3.768 1.00 65.00 234 ASN A CA 1
ATOM 1732 C C . ASN A 1 234 ? -35.538 7.081 4.765 1.00 65.00 234 ASN A C 1
ATOM 1734 O O . ASN A 1 234 ? -35.432 7.798 5.760 1.00 65.00 234 ASN A O 1
ATOM 1738 N N . ARG A 1 235 ? -36.625 6.330 4.538 1.00 72.00 235 ARG A N 1
ATOM 1739 C CA . ARG A 1 235 ? -37.796 6.307 5.426 1.00 72.00 235 ARG A CA 1
ATOM 1740 C C . ARG A 1 235 ? -37.458 5.739 6.810 1.00 72.00 235 ARG A C 1
ATOM 1742 O O . ARG A 1 235 ? -37.966 6.247 7.806 1.00 72.00 235 ARG A O 1
ATOM 1749 N N . ASP A 1 236 ? -36.579 4.740 6.873 1.00 64.56 236 ASP A N 1
ATOM 1750 C CA . ASP A 1 236 ? -36.115 4.129 8.125 1.00 64.56 236 ASP A CA 1
ATOM 1751 C C . ASP A 1 236 ? -35.113 5.007 8.892 1.00 64.56 236 ASP A C 1
ATOM 1753 O O . ASP A 1 236 ? -35.094 4.990 10.124 1.00 64.56 236 ASP A O 1
ATOM 1757 N N . THR A 1 237 ? -34.289 5.796 8.194 1.00 60.97 237 THR A N 1
ATOM 1758 C CA . THR A 1 237 ? -33.365 6.748 8.836 1.00 60.97 237 THR A CA 1
ATOM 1759 C C . THR A 1 237 ? -34.044 8.017 9.348 1.00 60.97 237 THR A C 1
ATOM 1761 O O . THR A 1 237 ? -33.566 8.588 10.328 1.00 60.97 237 THR A O 1
ATOM 1764 N N . ASP A 1 238 ? -35.150 8.438 8.727 1.00 60.50 238 ASP A N 1
ATOM 1765 C CA . ASP A 1 238 ? -35.921 9.620 9.139 1.00 60.50 238 ASP A CA 1
ATOM 1766 C C . ASP A 1 238 ? -36.975 9.307 10.215 1.00 60.50 238 ASP A C 1
ATOM 1768 O O . ASP A 1 238 ? -37.528 10.218 10.840 1.00 60.50 238 ASP A O 1
ATOM 1772 N N . ALA A 1 239 ? -37.259 8.026 10.469 1.00 54.75 239 ALA A N 1
ATOM 1773 C CA . ALA A 1 239 ? -38.154 7.628 11.543 1.00 54.75 239 ALA A CA 1
ATOM 1774 C C . ALA A 1 239 ? -37.522 7.966 12.911 1.00 54.75 239 ALA A C 1
ATOM 1776 O O . ALA A 1 239 ? -36.417 7.502 13.217 1.00 54.75 239 ALA A O 1
ATOM 1777 N N . PRO A 1 240 ? -38.201 8.747 13.779 1.00 54.03 240 PRO A N 1
ATOM 1778 C CA . PRO A 1 240 ? -37.703 9.002 15.123 1.00 54.03 240 PRO A CA 1
ATOM 1779 C C . PRO A 1 240 ? -37.535 7.664 15.856 1.00 54.03 240 PRO A C 1
ATOM 1781 O O . PRO A 1 240 ? -38.371 6.771 15.684 1.00 54.03 240 PRO A O 1
ATOM 1784 N N . PRO A 1 241 ? -36.479 7.492 16.673 1.00 49.72 241 PRO A N 1
ATOM 1785 C CA . PRO A 1 241 ? -36.252 6.243 17.381 1.00 49.72 241 PRO A CA 1
ATOM 1786 C C . PRO A 1 241 ? -37.469 5.956 18.258 1.00 49.72 241 PRO A C 1
ATOM 1788 O O . PRO A 1 241 ? -37.703 6.637 19.256 1.00 49.72 241 PRO A O 1
ATOM 1791 N N . SER A 1 242 ? -38.267 4.961 17.869 1.00 49.31 242 SER A N 1
ATOM 1792 C CA . SER A 1 242 ? -39.408 4.515 18.655 1.00 49.31 242 SER A CA 1
ATOM 1793 C C . SER A 1 242 ? -38.875 4.024 19.996 1.00 49.31 242 SER A C 1
ATOM 1795 O O . SER A 1 242 ? -38.209 2.984 20.062 1.00 49.31 242 SER A O 1
ATOM 1797 N N . ILE A 1 243 ? -39.119 4.797 21.053 1.00 43.94 243 ILE A N 1
ATOM 1798 C CA . ILE A 1 243 ? -38.843 4.391 22.426 1.00 43.94 243 ILE A CA 1
ATOM 1799 C C . ILE A 1 243 ? -39.730 3.174 22.682 1.00 43.94 243 ILE A C 1
ATOM 1801 O O . ILE A 1 243 ? -40.949 3.289 22.778 1.00 43.94 243 ILE A O 1
ATOM 1805 N N . ILE A 1 244 ? -39.111 1.993 22.688 1.00 50.34 244 ILE A N 1
ATOM 1806 C CA . ILE A 1 244 ? -39.773 0.741 23.046 1.00 50.34 244 ILE A CA 1
ATOM 1807 C C . ILE A 1 244 ? -40.321 0.935 24.456 1.00 50.34 244 ILE A C 1
ATOM 1809 O O . ILE A 1 244 ? -39.575 1.300 25.366 1.00 50.34 244 ILE A O 1
ATOM 1813 N N . GLY A 1 245 ? -41.636 0.757 24.580 1.00 42.97 245 GLY A N 1
ATOM 1814 C CA . GLY A 1 245 ? -42.395 1.017 25.790 1.00 42.97 245 GLY A CA 1
ATOM 1815 C C . GLY A 1 245 ? -41.752 0.378 27.012 1.00 42.97 245 GLY A C 1
ATOM 1816 O O . GLY A 1 245 ? -41.386 -0.798 27.011 1.00 42.97 245 GLY A O 1
ATOM 1817 N N . THR A 1 246 ? -41.632 1.185 28.058 1.00 43.22 246 THR A N 1
ATOM 1818 C CA . THR A 1 246 ? -41.489 0.738 29.436 1.00 43.22 246 THR A CA 1
ATOM 1819 C C . THR A 1 246 ? -42.600 -0.266 29.724 1.00 43.22 246 THR A C 1
ATOM 1821 O O . THR A 1 246 ? -43.755 0.108 29.909 1.00 43.22 246 THR A O 1
ATOM 1824 N N . HIS A 1 247 ? -42.263 -1.554 29.707 1.00 41.94 247 HIS A N 1
ATOM 1825 C CA . HIS A 1 247 ? -43.080 -2.553 30.372 1.00 41.94 247 HIS A CA 1
ATOM 1826 C C . HIS A 1 247 ? -42.967 -2.280 31.871 1.00 41.94 247 HIS A C 1
ATOM 1828 O O . HIS A 1 247 ? -41.962 -2.619 32.495 1.00 41.94 247 HIS A O 1
ATOM 1834 N N . ASP A 1 248 ? -43.991 -1.622 32.412 1.00 50.16 248 ASP A N 1
ATOM 1835 C CA . ASP A 1 248 ? -44.270 -1.604 33.840 1.00 50.16 248 ASP A CA 1
ATOM 1836 C C . ASP A 1 248 ? -44.412 -3.054 34.313 1.00 50.16 248 ASP A C 1
ATOM 1838 O O . ASP A 1 248 ? -45.347 -3.767 33.939 1.00 50.16 248 ASP A O 1
ATOM 1842 N N . ALA A 1 249 ? -43.440 -3.496 35.105 1.00 50.78 249 ALA A N 1
ATOM 1843 C CA . ALA A 1 249 ? -43.573 -4.674 35.940 1.00 50.78 249 ALA A CA 1
ATOM 1844 C C . ALA A 1 249 ? -44.151 -4.217 37.285 1.00 50.78 249 ALA A C 1
ATOM 1846 O O . ALA A 1 249 ? -43.470 -3.539 38.059 1.00 50.78 249 ALA A O 1
ATOM 1847 N N . LEU A 1 250 ? -45.420 -4.564 37.503 1.00 52.12 250 LEU A N 1
ATOM 1848 C CA . LEU A 1 250 ? -46.006 -4.749 38.831 1.00 52.12 250 LEU A CA 1
ATOM 1849 C C . LEU A 1 250 ? -45.529 -6.081 39.420 1.00 52.12 250 LEU A C 1
ATOM 1851 O O . LEU A 1 250 ? -45.394 -7.048 38.633 1.00 52.12 250 LEU A O 1
#

pLDDT: mean 72.49, std 14.15, range [34.62, 91.25]

Sequence (250 aa):
MSGSTKVDRTAGRFGAVQLVAIEATAMAGAAAYMLTPALGGIVVGTALLIAIGVLCRVRGRWVYETLGTRSRLVRRRRATRRAARQTAELAMRDTTPDPRLVAVAPGLTVTTVPHRSGAFGVGQDPLGWFAAVAVLPTPAVSGGGGVQIRPSRLAELAAEPALPASSIQLVVRHRPLPAATLHPESACAASYRELQEAAAQVPVHREVWLATRLNPRLADGSTAWSDQDQADWNRDTDAPPSIIGTHDAL